Protein AF-A0AAD9BVK4-F1 (afdb_monomer_lite)

Radius of gyration: 59.96 Å; chains: 1; bounding box: 104×54×150 Å

Secondary structure (DSSP, 8-state):
-HHHHHHHHHHHHHHHHHHHHHHHHHHHHHTT-PPPP----TTSS-----HHHHHHHHHHHHHHHHHHHHHHHHHHHHHHHHHHHHHHHHHHHHHHHHHHHHHHHHHHHHHHHHHHHHHHHHHHHHHHHHHHHHHHHHHHHHS----HHHHHTTSPPPTTT---TT--SS----TT--B-TT-S-B-

Sequence (187 aa):
MASQKAQQLQRKHERTTIYKRALDTQVRDRKSTDPPECQADNSGFNRCETATSNAEGRERAQKHFRINFSTATQQKKEELHNRQEQLQKEREVLKHNKMELILDHMNRFEKRRDISKSLGDEWSRNAKLKHQREEEDRRFLRSAGRLLVDKLAEYKCCCQCKRRTTNCGETNIWKDSHYLSGSQFMI

Foldseek 3Di:
DVVVVVVVVVVVVVVVVVVVVVVVVVVVVVVPDDDDDDDPPPPPPDPPCPPVNVVVVVVVVVVVCVVVVVVVVVVVVVVVVVVVVVVVVVVVVVVVVVVVVVVVVVVVVVVVVVVVVVVVVVVVVVVVVVVVVVVVVVVCVVPVNCDVVVVVVVDDDDPPPNDDPPDDPPDPQDPQWDDDVPDPDID

Organism: Dissostichus eleginoides (NCBI:txid100907)

InterPro domains:
  IPR026295 Coiled-coil domain-containing protein 81 [PTHR14362] (2-180)

pLDDT: mean 82.11, std 16.88, range [50.41, 98.69]

Structure (mmCIF, N/CA/C/O backbone):
data_AF-A0AAD9BVK4-F1
#
_entry.id   AF-A0AAD9BVK4-F1
#
loop_
_atom_site.group_PDB
_atom_site.id
_atom_site.type_symbol
_atom_site.label_atom_id
_atom_site.label_alt_id
_atom_site.label_comp_id
_atom_site.label_asym_id
_atom_site.label_entity_id
_atom_site.label_seq_id
_atom_site.pdbx_PDB_ins_code
_atom_site.Cartn_x
_atom_site.Cartn_y
_atom_site.Cartn_z
_atom_site.occupancy
_atom_site.B_iso_or_equiv
_atom_site.auth_seq_id
_atom_site.auth_comp_id
_atom_site.auth_asym_id
_atom_site.auth_atom_id
_atom_site.pdbx_PDB_model_num
ATOM 1 N N . MET A 1 1 ? 7.172 34.676 -20.262 1.00 56.56 1 MET A N 1
ATOM 2 C CA . MET A 1 1 ? 7.257 33.648 -21.330 1.00 56.56 1 MET A CA 1
ATOM 3 C C . MET A 1 1 ? 6.644 34.086 -22.669 1.00 56.56 1 MET A C 1
ATOM 5 O O . MET A 1 1 ? 7.268 33.842 -23.692 1.00 56.56 1 MET A O 1
ATOM 9 N N . ALA A 1 2 ? 5.478 34.752 -22.714 1.00 64.69 2 ALA A N 1
ATOM 10 C CA . ALA A 1 2 ? 4.856 35.191 -23.980 1.00 64.69 2 ALA A CA 1
ATOM 11 C C . ALA A 1 2 ? 5.636 36.302 -24.727 1.00 64.69 2 ALA A C 1
ATOM 13 O O . ALA A 1 2 ? 5.810 36.219 -25.939 1.00 64.69 2 ALA A O 1
ATOM 14 N N . SER A 1 3 ? 6.186 37.286 -24.002 1.00 70.69 3 SER A N 1
ATOM 15 C CA . SER A 1 3 ? 6.947 38.409 -24.589 1.00 70.69 3 SER A CA 1
ATOM 16 C C . SER A 1 3 ? 8.233 37.968 -25.315 1.00 70.69 3 SER A C 1
ATOM 18 O O . SER A 1 3 ? 8.526 38.431 -26.414 1.00 70.69 3 SER A O 1
ATOM 20 N N . GLN A 1 4 ? 8.952 36.976 -24.776 1.00 76.62 4 GLN A N 1
ATOM 21 C CA . GLN A 1 4 ? 10.155 36.429 -25.418 1.00 76.62 4 GLN A CA 1
ATOM 22 C C . GLN A 1 4 ? 9.838 35.691 -26.730 1.00 76.62 4 GLN A C 1
ATOM 24 O O . GLN A 1 4 ? 10.572 35.833 -27.706 1.00 76.62 4 GLN A O 1
ATOM 29 N N . LYS A 1 5 ? 8.717 34.954 -26.788 1.00 78.81 5 LYS A N 1
ATOM 30 C CA . LYS A 1 5 ? 8.263 34.290 -28.022 1.00 78.81 5 LYS A CA 1
ATOM 31 C C . LYS A 1 5 ? 7.839 35.303 -29.092 1.00 78.81 5 LYS A C 1
ATOM 33 O O . LYS A 1 5 ? 8.175 35.118 -30.259 1.00 78.81 5 LYS A O 1
ATOM 38 N N . ALA A 1 6 ? 7.170 36.391 -28.701 1.00 83.12 6 ALA A N 1
ATOM 39 C CA . ALA A 1 6 ? 6.794 37.470 -29.617 1.00 83.12 6 ALA A CA 1
ATOM 40 C C . ALA A 1 6 ? 8.027 38.175 -30.214 1.00 83.12 6 ALA A C 1
ATOM 42 O O . ALA A 1 6 ? 8.123 38.325 -31.432 1.00 83.12 6 ALA A O 1
ATOM 43 N N . GLN A 1 7 ? 9.025 38.503 -29.385 1.00 84.44 7 GLN A N 1
ATOM 44 C CA . GLN A 1 7 ? 10.285 39.090 -29.858 1.00 84.44 7 GLN A CA 1
ATOM 45 C C . GLN A 1 7 ? 11.066 38.147 -30.783 1.00 84.44 7 GLN A C 1
ATOM 47 O O . GLN A 1 7 ? 11.679 38.591 -31.754 1.00 84.44 7 GLN A O 1
ATOM 52 N N . GLN A 1 8 ? 11.040 36.838 -30.520 1.00 86.50 8 GLN A N 1
ATOM 53 C CA . GLN A 1 8 ? 11.703 35.856 -31.376 1.00 86.50 8 GLN A CA 1
ATOM 54 C C . GLN A 1 8 ? 11.048 35.767 -32.763 1.00 86.50 8 GLN A C 1
ATOM 56 O O . GLN A 1 8 ? 11.756 35.690 -33.770 1.00 86.50 8 GLN A O 1
ATOM 61 N N . LEU A 1 9 ? 9.714 35.817 -32.830 1.00 88.88 9 LEU A N 1
ATOM 62 C CA . LEU A 1 9 ? 8.974 35.834 -34.095 1.00 88.88 9 LEU A CA 1
ATOM 63 C C . LEU A 1 9 ? 9.250 37.109 -34.895 1.00 88.88 9 LEU A C 1
ATOM 65 O O . LEU A 1 9 ? 9.507 37.024 -36.095 1.00 88.88 9 LEU A O 1
ATOM 69 N N . GLN A 1 10 ? 9.286 38.265 -34.228 1.00 90.81 10 GLN A N 1
ATOM 70 C CA . GLN A 1 10 ? 9.587 39.542 -34.872 1.00 90.81 10 GLN A CA 1
ATOM 71 C C . GLN A 1 10 ? 11.005 39.563 -35.462 1.00 90.81 10 GLN A C 1
ATOM 73 O O . GLN A 1 10 ? 11.176 39.838 -36.648 1.00 90.81 10 GLN A O 1
ATOM 78 N N . ARG A 1 11 ? 12.014 39.125 -34.695 1.00 89.56 11 ARG A N 1
ATOM 79 C CA . ARG A 1 11 ? 13.400 39.007 -35.187 1.00 89.56 11 ARG A CA 1
ATOM 80 C C . ARG A 1 11 ? 13.531 38.028 -36.355 1.00 89.56 11 ARG A C 1
ATOM 82 O O . ARG A 1 11 ? 14.324 38.252 -37.267 1.00 89.56 11 ARG A O 1
ATOM 89 N N . LYS A 1 12 ? 12.774 36.924 -36.346 1.00 92.00 12 LYS A N 1
ATOM 90 C CA . LYS A 1 12 ? 12.757 35.960 -37.460 1.00 92.00 12 LYS A CA 1
ATOM 91 C C . LYS A 1 12 ? 12.145 36.583 -38.717 1.00 92.00 12 LYS A C 1
ATOM 93 O O . LYS A 1 12 ? 12.664 36.366 -39.813 1.00 92.00 12 LYS A O 1
ATOM 98 N N . HIS A 1 13 ? 11.083 37.369 -38.560 1.00 93.12 13 HIS A N 1
ATOM 99 C CA . HIS A 1 13 ? 10.450 38.080 -39.664 1.00 93.12 13 HIS A CA 1
ATOM 100 C C . HIS A 1 13 ? 11.396 39.122 -40.278 1.00 93.12 13 HIS A C 1
ATOM 102 O O . HIS A 1 13 ? 11.629 39.084 -41.482 1.00 93.12 13 HIS A O 1
ATOM 108 N N . GLU A 1 14 ? 12.034 39.958 -39.455 1.00 94.06 14 GLU A N 1
ATOM 109 C CA . GLU A 1 14 ? 13.016 40.965 -39.893 1.00 94.06 14 GLU A CA 1
ATOM 110 C C . GLU A 1 14 ? 14.216 40.343 -40.622 1.00 94.06 14 GLU A C 1
ATOM 112 O O . GLU A 1 14 ? 14.638 40.816 -41.676 1.00 94.06 14 GLU A O 1
ATOM 117 N N . ARG A 1 15 ? 14.743 39.219 -40.124 1.00 91.50 15 ARG A N 1
ATOM 118 C CA . ARG A 1 15 ? 15.818 38.487 -40.815 1.00 91.50 15 ARG A CA 1
ATOM 119 C C . ARG A 1 15 ? 15.382 37.970 -42.183 1.00 91.50 15 ARG A C 1
ATOM 121 O O . ARG A 1 15 ? 16.150 38.037 -43.140 1.00 91.50 15 ARG A O 1
ATOM 128 N N . THR A 1 16 ? 14.151 37.475 -42.279 1.00 93.62 16 THR A N 1
ATOM 129 C CA . THR A 1 16 ? 13.603 36.946 -43.534 1.00 93.62 16 THR A CA 1
ATOM 130 C C . THR A 1 16 ? 13.403 38.061 -44.561 1.00 93.62 16 THR A C 1
ATOM 132 O O . THR A 1 16 ? 13.711 37.872 -45.736 1.00 93.62 16 THR A O 1
ATOM 135 N N . THR A 1 17 ? 12.936 39.238 -44.138 1.00 94.38 17 THR A N 1
ATOM 136 C CA . THR A 1 17 ? 12.723 40.378 -45.042 1.00 94.38 17 THR A CA 1
ATOM 137 C C . THR A 1 17 ? 14.036 40.980 -45.539 1.00 94.38 17 THR A C 1
ATOM 139 O O . THR A 1 17 ? 14.137 41.294 -46.726 1.00 94.38 17 THR A O 1
ATOM 142 N N . ILE A 1 18 ? 15.061 41.077 -44.684 1.00 94.94 18 ILE A N 1
ATOM 143 C CA . ILE A 1 18 ? 16.406 41.523 -45.083 1.00 94.94 18 ILE A CA 1
ATOM 144 C C . ILE A 1 18 ? 17.018 40.547 -46.093 1.00 94.94 18 ILE A C 1
ATOM 146 O O . ILE A 1 18 ? 17.506 40.972 -47.139 1.00 94.94 18 ILE A O 1
ATOM 150 N N . TYR A 1 19 ? 16.947 39.242 -45.817 1.00 92.94 19 TYR A N 1
ATOM 151 C CA . TYR A 1 19 ? 17.478 38.222 -46.720 1.00 92.94 19 TYR A CA 1
ATOM 152 C C . TYR A 1 19 ? 16.779 38.242 -48.083 1.00 92.94 19 TYR A C 1
ATOM 154 O O . TYR A 1 19 ? 17.440 38.221 -49.120 1.00 92.94 19 TYR A O 1
ATOM 162 N N . LYS A 1 20 ? 15.446 38.371 -48.091 1.00 94.56 20 LYS A N 1
ATOM 163 C CA . LYS A 1 20 ? 14.673 38.486 -49.330 1.00 94.56 20 LYS A CA 1
ATOM 164 C C . LYS A 1 20 ? 15.088 39.711 -50.149 1.00 94.56 20 LYS A C 1
ATOM 166 O O . LYS A 1 20 ? 15.328 39.572 -51.341 1.00 94.56 20 LYS A O 1
ATOM 171 N N . ARG A 1 21 ? 15.253 40.882 -49.517 1.00 93.56 21 ARG A N 1
ATOM 172 C CA . ARG A 1 21 ? 15.749 42.083 -50.216 1.00 93.56 21 ARG A CA 1
ATOM 173 C C . ARG A 1 21 ? 17.135 41.873 -50.816 1.00 93.56 21 ARG A C 1
ATOM 175 O O . ARG A 1 21 ? 17.352 42.285 -51.945 1.00 93.56 21 ARG A O 1
ATOM 182 N N . ALA A 1 22 ? 18.053 41.229 -50.094 1.00 90.56 22 ALA A N 1
ATOM 183 C CA . ALA A 1 22 ? 19.395 40.960 -50.608 1.00 90.56 22 ALA A CA 1
ATOM 184 C C . ALA A 1 22 ? 19.365 40.065 -51.861 1.00 90.56 22 ALA A C 1
ATOM 186 O O . ALA A 1 22 ? 20.072 40.343 -52.827 1.00 90.56 22 ALA A O 1
ATOM 187 N N . LEU A 1 23 ? 18.511 39.035 -51.870 1.00 88.00 23 LEU A N 1
ATOM 188 C CA . LEU A 1 23 ? 18.307 38.180 -53.042 1.00 88.00 23 LEU A CA 1
ATOM 189 C C . LEU A 1 23 ? 17.668 38.941 -54.207 1.00 88.00 23 LEU A C 1
ATOM 191 O O . LEU A 1 23 ? 18.135 38.826 -55.338 1.00 88.00 23 LEU A O 1
ATOM 195 N N . ASP A 1 24 ? 16.642 39.749 -53.936 1.00 88.25 24 ASP A N 1
ATOM 196 C CA . ASP A 1 24 ? 15.975 40.551 -54.965 1.00 88.25 24 ASP A CA 1
ATOM 197 C C . ASP A 1 24 ? 16.951 41.552 -55.614 1.00 88.25 24 ASP A C 1
ATOM 199 O O . ASP A 1 24 ? 16.901 41.753 -56.828 1.00 88.25 24 ASP A O 1
ATOM 203 N N . THR A 1 25 ? 17.878 42.131 -54.840 1.00 86.38 25 THR A N 1
ATOM 204 C CA . THR A 1 25 ? 18.964 42.976 -55.364 1.00 86.38 25 THR A CA 1
ATOM 205 C C . THR A 1 25 ? 19.936 42.173 -56.229 1.00 86.38 25 THR A C 1
ATOM 207 O O . THR A 1 25 ? 20.193 42.566 -57.361 1.00 86.38 25 THR A O 1
ATOM 210 N N . GLN A 1 26 ? 20.403 41.004 -55.769 1.00 80.50 26 GLN A N 1
ATOM 211 C CA . GLN A 1 26 ? 21.305 40.150 -56.559 1.00 80.50 26 GLN A CA 1
ATOM 212 C C . GLN A 1 26 ? 20.691 39.721 -57.897 1.00 80.50 26 GLN A C 1
ATOM 214 O O . GLN A 1 26 ? 21.384 39.664 -58.911 1.00 80.50 26 GLN A O 1
ATOM 219 N N . VAL A 1 27 ? 19.392 39.417 -57.915 1.00 79.00 27 VAL A N 1
ATOM 220 C CA . VAL A 1 27 ? 18.681 39.034 -59.141 1.00 79.00 27 VAL A CA 1
ATOM 221 C C . VAL A 1 27 ? 18.487 40.234 -60.070 1.00 79.00 27 VAL A C 1
ATOM 223 O O . VAL A 1 27 ? 18.568 40.069 -61.286 1.00 79.00 27 VAL A O 1
ATOM 226 N N . ARG A 1 28 ? 18.248 41.439 -59.533 1.00 74.62 28 ARG A N 1
ATOM 227 C CA . ARG A 1 28 ? 18.172 42.671 -60.336 1.00 74.62 28 ARG A CA 1
ATOM 228 C C . ARG A 1 28 ? 19.520 43.024 -60.960 1.00 74.62 28 ARG A C 1
ATOM 230 O O . ARG A 1 28 ? 19.547 43.310 -62.150 1.00 74.62 28 ARG A O 1
ATOM 237 N N . ASP A 1 29 ? 20.610 42.912 -60.207 1.00 68.81 29 ASP A N 1
ATOM 238 C CA . ASP A 1 29 ? 21.959 43.205 -60.705 1.00 68.81 29 ASP A CA 1
ATOM 239 C C . ASP A 1 29 ? 22.422 42.178 -61.751 1.00 68.81 29 ASP A C 1
ATOM 241 O O . ASP A 1 29 ? 23.068 42.536 -62.733 1.00 68.81 29 ASP A O 1
ATOM 245 N N . ARG A 1 30 ? 22.025 40.903 -61.612 1.00 62.47 30 ARG A N 1
ATOM 246 C CA . ARG A 1 30 ? 22.332 39.855 -62.604 1.00 62.47 30 ARG A CA 1
ATOM 247 C C . ARG A 1 30 ? 21.539 39.950 -63.908 1.00 62.47 30 ARG A C 1
ATOM 249 O O . ARG A 1 30 ? 21.940 39.321 -64.880 1.00 62.47 30 ARG A O 1
ATOM 256 N N . LYS A 1 31 ? 20.439 40.709 -63.968 1.00 57.81 31 LYS A N 1
ATOM 257 C CA . LYS A 1 31 ? 19.664 40.885 -65.212 1.00 57.81 31 LYS A CA 1
ATOM 258 C C . LYS A 1 31 ? 20.347 41.791 -66.245 1.00 57.81 31 LYS A C 1
ATOM 260 O O . LYS A 1 31 ? 19.848 41.882 -67.359 1.00 57.81 31 LYS A O 1
ATOM 265 N N . SER A 1 32 ? 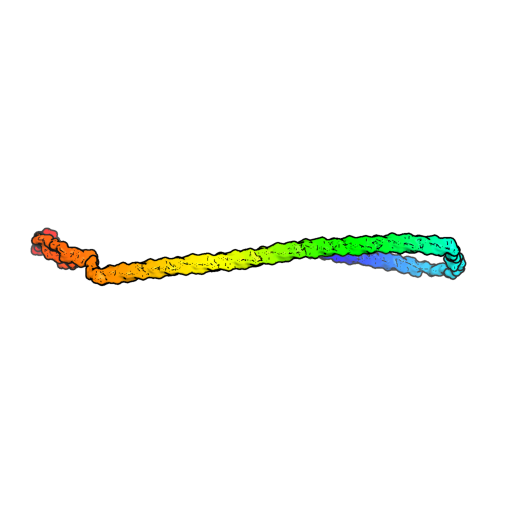21.469 42.420 -65.897 1.00 56.25 32 SER A N 1
ATOM 266 C CA . SER A 1 32 ? 22.209 43.340 -66.772 1.00 56.25 32 SER A CA 1
ATOM 267 C C . SER A 1 32 ? 23.468 42.721 -67.393 1.00 56.25 32 SER A C 1
ATOM 269 O O . SER A 1 32 ? 24.294 43.443 -67.944 1.00 56.25 32 SER A O 1
ATOM 271 N N . THR A 1 33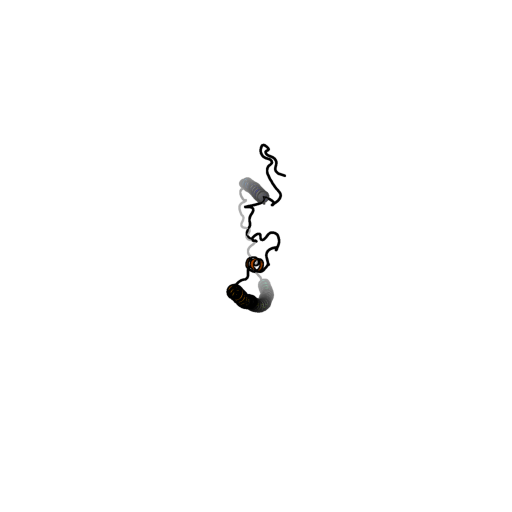 ? 23.672 41.407 -67.277 1.00 60.75 33 THR A N 1
ATOM 272 C CA . THR A 1 33 ? 24.827 40.724 -67.874 1.00 60.75 33 THR A CA 1
ATOM 273 C C . THR A 1 33 ? 24.337 39.510 -68.644 1.00 60.75 33 THR A C 1
ATOM 275 O O . THR A 1 33 ? 24.073 38.461 -68.057 1.00 60.75 33 THR A O 1
ATOM 278 N N . ASP A 1 34 ? 24.201 39.663 -69.960 1.00 58.50 34 ASP A N 1
ATOM 279 C CA . ASP A 1 34 ? 24.066 38.516 -70.853 1.00 58.50 34 ASP A CA 1
ATOM 280 C C . ASP A 1 34 ? 25.283 37.587 -70.666 1.00 58.50 34 ASP A C 1
ATOM 282 O O . ASP A 1 34 ? 26.409 38.080 -70.518 1.00 58.50 34 ASP A O 1
ATOM 286 N N . PRO A 1 35 ? 25.106 36.252 -70.618 1.00 60.66 35 PRO A N 1
ATOM 287 C CA . PRO A 1 35 ? 26.232 35.343 -70.464 1.00 60.66 35 PRO A CA 1
ATOM 288 C C . PRO A 1 35 ? 27.124 35.408 -71.713 1.00 60.66 35 PRO A C 1
ATOM 290 O O . PRO A 1 35 ? 26.592 35.361 -72.824 1.00 60.66 35 PRO A O 1
ATOM 293 N N . PRO A 1 36 ? 28.462 35.456 -71.576 1.00 60.44 36 PRO A N 1
ATOM 294 C CA . PRO A 1 36 ? 29.339 35.240 -72.716 1.00 60.44 36 PRO A CA 1
ATOM 295 C C . PRO A 1 36 ? 29.123 33.821 -73.258 1.00 60.44 36 PRO A C 1
ATOM 297 O O . PRO A 1 36 ? 28.990 32.857 -72.501 1.00 60.44 36 PRO A O 1
ATOM 300 N N . GLU A 1 37 ? 29.057 33.729 -74.581 1.00 56.06 37 GLU A N 1
ATOM 301 C CA . GLU A 1 37 ? 28.814 32.520 -75.362 1.00 56.06 37 GLU A CA 1
ATOM 302 C C . GLU A 1 37 ? 29.741 31.374 -74.910 1.00 56.06 37 GLU A C 1
ATOM 304 O O . GLU A 1 37 ? 30.968 31.503 -74.900 1.00 56.06 37 GLU A O 1
ATOM 309 N N . CYS A 1 38 ? 29.157 30.256 -74.466 1.00 50.41 38 CYS A N 1
ATOM 310 C CA . CYS A 1 38 ? 29.909 29.116 -73.950 1.00 50.41 38 CYS A CA 1
ATOM 311 C C . CYS A 1 38 ? 30.717 28.442 -75.070 1.00 50.41 38 CYS A C 1
ATOM 313 O O . CYS A 1 38 ? 30.174 27.639 -75.828 1.00 50.41 38 CYS A O 1
ATOM 315 N N . GLN A 1 39 ? 32.028 28.690 -75.138 1.00 55.97 39 GLN A N 1
ATOM 316 C CA . GLN A 1 39 ? 32.933 27.750 -75.799 1.00 55.97 39 GLN A CA 1
ATOM 317 C C . GLN A 1 39 ? 33.020 26.469 -74.965 1.00 55.97 39 GLN A C 1
ATOM 319 O O . GLN A 1 39 ? 33.282 26.507 -73.763 1.00 55.97 39 GLN A O 1
ATOM 324 N N . ALA A 1 40 ? 32.786 25.329 -75.615 1.00 56.25 40 ALA A N 1
ATOM 325 C CA . ALA A 1 40 ? 32.953 24.014 -75.018 1.00 56.25 40 ALA A CA 1
ATOM 326 C C . ALA A 1 40 ? 34.440 23.759 -74.726 1.00 56.25 40 ALA A C 1
ATOM 328 O O . ALA A 1 40 ? 35.201 23.333 -75.595 1.00 56.25 40 ALA A O 1
ATOM 329 N N . ASP A 1 41 ? 34.844 24.021 -73.487 1.00 51.97 41 ASP A N 1
ATOM 330 C CA . ASP A 1 41 ? 36.137 23.620 -72.953 1.00 51.97 41 ASP A CA 1
ATOM 331 C C . ASP A 1 41 ? 36.129 22.094 -72.741 1.00 51.97 41 ASP A C 1
ATOM 333 O O . ASP A 1 41 ? 35.737 21.568 -71.699 1.00 51.97 41 ASP A O 1
ATOM 337 N N . ASN A 1 42 ? 36.510 21.351 -73.783 1.00 57.44 42 ASN A N 1
ATOM 338 C CA . ASN A 1 42 ? 36.621 19.887 -73.768 1.00 57.44 42 ASN A CA 1
ATOM 339 C C . ASN A 1 42 ? 37.848 19.380 -72.975 1.00 57.44 42 ASN A C 1
ATOM 341 O O . ASN A 1 42 ? 38.329 18.275 -73.220 1.00 57.44 42 ASN A O 1
ATOM 345 N N . SER A 1 43 ? 38.377 20.151 -72.021 1.00 57.28 43 SER A N 1
ATOM 346 C CA . SER A 1 43 ? 39.586 19.789 -71.266 1.00 57.28 43 SER A CA 1
ATOM 347 C C . SER A 1 43 ? 39.328 19.113 -69.907 1.00 57.28 43 SER A C 1
ATOM 349 O O . SER A 1 43 ? 40.274 18.700 -69.239 1.00 57.28 43 SER A O 1
ATOM 351 N N . GLY A 1 44 ? 38.069 18.923 -69.492 1.00 53.31 44 GLY A N 1
ATOM 352 C CA . GLY A 1 44 ? 37.754 18.463 -68.128 1.00 53.31 44 GLY A CA 1
ATOM 353 C C . GLY A 1 44 ? 37.389 16.985 -67.937 1.00 53.31 44 GLY A C 1
ATOM 354 O O . GLY A 1 44 ? 37.352 16.523 -66.798 1.00 53.31 44 GLY A O 1
ATOM 355 N N . PHE A 1 45 ? 37.092 16.231 -69.001 1.00 51.22 45 PHE A N 1
ATOM 356 C CA . PHE A 1 45 ? 36.353 14.958 -68.883 1.00 51.22 45 PHE A CA 1
ATOM 357 C C . PHE A 1 45 ? 37.095 13.720 -69.402 1.00 51.22 45 PHE A C 1
ATOM 359 O O . PHE A 1 45 ? 36.496 12.830 -69.997 1.00 51.22 45 PHE A O 1
ATOM 366 N N . ASN A 1 46 ? 38.407 13.619 -69.170 1.00 53.53 46 ASN A N 1
ATOM 367 C CA . ASN A 1 46 ? 39.108 12.353 -69.406 1.00 53.53 46 ASN A CA 1
ATOM 368 C C . ASN A 1 46 ? 40.305 12.134 -68.472 1.00 53.53 46 ASN A C 1
ATOM 370 O O . ASN A 1 46 ? 41.431 11.907 -68.911 1.00 53.53 46 ASN A O 1
ATOM 374 N N . ARG A 1 47 ? 40.079 12.180 -67.154 1.00 57.03 47 ARG A N 1
ATOM 375 C CA . ARG A 1 47 ? 41.019 11.542 -66.226 1.00 57.03 47 ARG A CA 1
ATOM 376 C C . ARG A 1 47 ? 40.675 10.058 -66.183 1.00 57.03 47 ARG A C 1
ATOM 378 O O . ARG A 1 47 ? 39.929 9.621 -65.315 1.00 57.03 47 ARG A O 1
ATOM 385 N N . CYS A 1 48 ? 41.175 9.308 -67.160 1.00 56.38 48 CYS A N 1
ATOM 386 C CA . CYS A 1 48 ? 41.086 7.853 -67.164 1.00 56.38 48 CYS A CA 1
ATOM 387 C C . CYS A 1 48 ? 41.674 7.346 -65.835 1.00 56.38 48 CYS A C 1
ATOM 389 O O . CYS A 1 48 ? 42.861 7.552 -65.567 1.00 56.38 48 CYS A O 1
ATOM 391 N N . GLU A 1 49 ? 40.842 6.776 -64.959 1.00 59.66 49 GLU A N 1
ATOM 392 C CA . GLU A 1 49 ? 41.304 6.178 -63.708 1.00 59.66 49 GLU A CA 1
ATOM 393 C C . GLU A 1 49 ? 42.322 5.091 -64.051 1.00 59.66 49 GLU A C 1
ATOM 395 O O . GLU A 1 49 ? 41.996 4.056 -64.635 1.00 59.66 49 GLU A O 1
ATOM 400 N N . THR A 1 50 ? 43.588 5.328 -63.719 1.00 70.50 50 THR A N 1
ATOM 401 C CA . THR A 1 50 ? 44.635 4.339 -63.957 1.00 70.50 50 THR A CA 1
ATOM 402 C C . THR A 1 50 ? 44.353 3.097 -63.111 1.00 70.50 50 THR A C 1
ATOM 404 O O . THR A 1 50 ? 43.811 3.185 -62.005 1.00 70.50 50 THR A O 1
ATOM 407 N N . ALA A 1 51 ? 44.752 1.915 -63.592 1.00 73.88 51 ALA A N 1
ATOM 408 C CA . ALA A 1 51 ? 44.578 0.657 -62.854 1.00 73.88 51 ALA A CA 1
ATOM 409 C C . ALA A 1 51 ? 45.135 0.726 -61.413 1.00 73.88 51 ALA A C 1
ATOM 411 O O . ALA A 1 51 ? 44.593 0.093 -60.506 1.00 73.88 51 ALA A O 1
ATOM 412 N N . THR A 1 52 ? 46.166 1.550 -61.199 1.00 76.12 52 THR A N 1
ATOM 413 C CA . THR A 1 52 ? 46.757 1.870 -59.893 1.00 76.12 52 THR A CA 1
ATOM 414 C C . THR A 1 52 ? 45.825 2.689 -58.996 1.00 76.12 52 THR A C 1
ATOM 416 O O . THR A 1 52 ? 45.581 2.284 -57.863 1.00 76.12 52 THR A O 1
ATOM 419 N N . SER A 1 53 ? 45.216 3.767 -59.501 1.00 79.88 53 SER A N 1
ATOM 420 C CA . SER A 1 53 ? 44.265 4.591 -58.736 1.00 79.88 53 SER A CA 1
ATOM 421 C C . SER A 1 53 ? 43.025 3.791 -58.319 1.00 79.88 53 SER A C 1
ATOM 423 O O . SER A 1 53 ? 42.548 3.901 -57.186 1.00 79.88 53 SER A O 1
ATOM 425 N N . ASN A 1 54 ? 42.571 2.893 -59.196 1.00 82.62 54 ASN A N 1
ATOM 426 C CA . ASN A 1 54 ? 41.488 1.959 -58.905 1.00 82.62 54 ASN A CA 1
ATOM 427 C C . ASN A 1 54 ? 41.868 0.897 -57.863 1.00 82.62 54 ASN A C 1
ATOM 429 O O . ASN A 1 54 ? 41.045 0.532 -57.020 1.00 82.62 54 ASN A O 1
ATOM 433 N N . ALA A 1 55 ? 43.111 0.411 -57.867 1.00 85.88 55 ALA A N 1
ATOM 434 C CA . ALA A 1 55 ? 43.603 -0.497 -56.833 1.00 85.88 55 ALA A CA 1
ATOM 435 C C . ALA A 1 55 ? 43.684 0.187 -55.455 1.00 85.88 55 ALA A C 1
ATOM 437 O O . ALA A 1 55 ? 43.189 -0.369 -54.474 1.00 85.88 55 ALA A O 1
ATOM 438 N N . GLU A 1 56 ? 44.202 1.415 -55.391 1.00 89.00 56 GLU A N 1
ATOM 439 C CA . GLU A 1 56 ? 44.265 2.221 -54.162 1.00 89.00 56 GLU A CA 1
ATOM 440 C C . GLU A 1 56 ? 42.871 2.585 -53.626 1.00 89.00 56 GLU A C 1
ATOM 442 O O . GLU A 1 56 ? 42.633 2.590 -52.415 1.00 89.00 56 GLU A O 1
ATOM 447 N N . GLY A 1 57 ? 41.917 2.881 -54.515 1.00 89.75 57 GLY A N 1
ATOM 448 C CA . GLY A 1 57 ? 40.513 3.095 -54.156 1.00 89.75 57 GLY A CA 1
ATOM 449 C C . GLY A 1 57 ? 39.894 1.861 -53.494 1.00 89.75 57 GLY A C 1
ATOM 450 O O . GLY A 1 57 ? 39.278 1.971 -52.431 1.00 89.75 57 GLY A O 1
ATOM 451 N N . ARG A 1 58 ? 40.129 0.671 -54.066 1.00 91.75 58 ARG A N 1
ATOM 452 C CA . ARG A 1 58 ? 39.676 -0.605 -53.488 1.00 91.75 58 ARG A CA 1
ATOM 453 C C . ARG A 1 58 ? 40.320 -0.891 -52.134 1.00 91.75 58 ARG A C 1
ATOM 455 O O . ARG A 1 58 ? 39.616 -1.301 -51.214 1.00 91.75 58 ARG A O 1
ATOM 462 N N . GLU A 1 59 ? 41.620 -0.648 -51.980 1.00 94.25 59 GLU A N 1
ATOM 463 C CA . GLU A 1 59 ? 42.312 -0.855 -50.702 1.00 94.25 59 GLU A CA 1
ATOM 464 C C . GLU A 1 59 ? 41.754 0.064 -49.604 1.00 94.25 59 GLU A C 1
ATOM 466 O O . GLU A 1 59 ? 41.460 -0.386 -48.492 1.00 94.25 59 GLU A O 1
ATOM 471 N N . ARG A 1 60 ? 41.528 1.346 -49.922 1.00 94.50 60 ARG A N 1
ATOM 472 C CA . ARG A 1 60 ? 40.895 2.294 -48.994 1.00 94.50 60 ARG A CA 1
ATOM 473 C C . ARG A 1 60 ? 39.485 1.854 -48.617 1.00 94.50 60 ARG A C 1
ATOM 475 O O . ARG A 1 60 ? 39.163 1.824 -47.430 1.00 94.50 60 ARG A O 1
ATOM 482 N N . ALA A 1 61 ? 38.669 1.454 -49.590 1.00 94.50 61 ALA A N 1
ATOM 483 C CA . ALA A 1 61 ? 37.320 0.956 -49.332 1.00 94.50 61 ALA A CA 1
ATOM 484 C C . ALA A 1 61 ? 37.329 -0.275 -48.408 1.00 94.50 61 ALA A C 1
ATOM 486 O O . ALA A 1 61 ? 36.536 -0.345 -47.471 1.00 94.50 61 ALA A O 1
ATOM 487 N N . GLN A 1 62 ? 38.268 -1.206 -48.600 1.00 96.31 62 GLN A N 1
ATOM 488 C CA . GLN A 1 62 ? 38.424 -2.368 -47.721 1.00 96.31 62 GLN A CA 1
ATOM 489 C C . GLN A 1 62 ? 38.844 -1.978 -46.298 1.00 96.31 62 GLN A C 1
ATOM 491 O O . GLN A 1 62 ? 38.300 -2.525 -45.337 1.00 96.31 62 GLN A O 1
ATOM 496 N N . LYS A 1 63 ? 39.774 -1.027 -46.132 1.00 96.88 63 LYS A N 1
ATOM 497 C CA . LYS A 1 63 ? 40.164 -0.515 -44.805 1.00 96.88 63 LYS A CA 1
ATOM 498 C C . LYS A 1 63 ? 38.978 0.137 -44.092 1.00 96.88 63 LYS A C 1
ATOM 500 O O . LYS A 1 63 ? 38.707 -0.200 -42.941 1.00 96.88 63 LYS A O 1
ATOM 505 N N . HIS A 1 64 ? 38.229 0.995 -44.787 1.00 97.31 64 HIS A N 1
ATOM 506 C CA . HIS A 1 64 ? 37.024 1.621 -44.237 1.00 97.31 64 HIS A CA 1
ATOM 507 C C . HIS A 1 64 ? 35.955 0.595 -43.870 1.00 97.31 64 HIS A C 1
ATOM 509 O O . HIS A 1 64 ? 35.389 0.678 -42.785 1.00 97.31 64 HIS A O 1
ATOM 515 N N . PHE A 1 65 ? 35.713 -0.400 -44.726 1.00 96.94 65 PHE A N 1
ATOM 516 C CA . PHE A 1 65 ? 34.769 -1.473 -44.432 1.00 96.94 65 PHE A CA 1
ATOM 517 C C . PHE A 1 65 ? 35.157 -2.229 -43.160 1.00 96.94 65 PHE A C 1
ATOM 519 O O . PHE A 1 65 ? 34.318 -2.408 -42.283 1.00 96.94 65 PHE A O 1
ATOM 526 N N . ARG A 1 66 ? 36.431 -2.620 -43.020 1.00 97.12 66 ARG A N 1
ATOM 527 C CA . ARG A 1 66 ? 36.922 -3.330 -41.828 1.00 97.12 66 ARG A CA 1
ATOM 528 C C . ARG A 1 66 ? 36.709 -2.515 -40.555 1.00 97.12 66 ARG A C 1
ATOM 530 O O . ARG A 1 66 ? 36.172 -3.046 -39.587 1.00 97.12 66 ARG A O 1
ATOM 537 N N . ILE A 1 67 ? 37.086 -1.235 -40.574 1.00 97.38 67 ILE A N 1
ATOM 538 C CA . ILE A 1 67 ? 36.926 -0.340 -39.422 1.00 97.38 67 ILE A CA 1
ATOM 539 C C . ILE A 1 67 ? 35.440 -0.178 -39.094 1.00 97.38 67 ILE A C 1
ATOM 541 O O . ILE A 1 67 ? 35.029 -0.507 -37.985 1.00 97.38 67 ILE A O 1
ATOM 545 N N . ASN A 1 68 ? 34.616 0.213 -40.068 1.00 97.50 68 ASN A N 1
ATOM 546 C CA . ASN A 1 68 ? 33.181 0.418 -39.867 1.00 97.50 68 ASN A CA 1
ATOM 547 C C . ASN A 1 68 ? 32.489 -0.847 -39.351 1.00 97.50 68 ASN A C 1
ATOM 549 O O . ASN A 1 68 ? 31.666 -0.772 -38.442 1.00 97.50 68 ASN A O 1
ATOM 553 N N . PHE A 1 69 ? 32.851 -2.014 -39.886 1.00 97.69 69 PHE A N 1
ATOM 554 C CA . PHE A 1 69 ? 32.312 -3.291 -39.437 1.00 97.69 69 PHE A CA 1
ATOM 555 C C . PHE A 1 69 ? 32.727 -3.606 -37.994 1.00 97.69 69 PHE A C 1
ATOM 557 O O . PHE A 1 69 ? 31.880 -3.981 -37.182 1.00 97.69 69 PHE A O 1
ATOM 564 N N . SER A 1 70 ? 33.998 -3.402 -37.629 1.00 97.38 70 SER A N 1
ATOM 565 C CA . SER A 1 70 ? 34.454 -3.587 -36.242 1.00 97.38 70 SER A CA 1
ATOM 566 C C . SER A 1 70 ? 33.785 -2.617 -35.264 1.00 97.38 70 SER A C 1
ATOM 568 O O . SER A 1 70 ? 33.353 -3.030 -34.192 1.00 97.38 70 SER A O 1
ATOM 570 N N . THR A 1 71 ? 33.608 -1.349 -35.642 1.00 97.69 71 THR A N 1
ATOM 57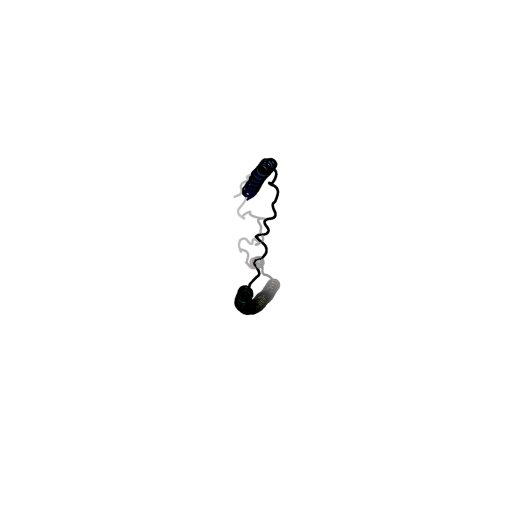1 C CA . THR A 1 71 ? 32.947 -0.350 -34.798 1.00 97.69 71 THR A CA 1
ATOM 572 C C . THR A 1 71 ? 31.464 -0.662 -34.635 1.00 97.69 71 THR A C 1
ATOM 574 O O . THR A 1 71 ? 30.965 -0.653 -33.514 1.00 97.69 71 THR A O 1
ATOM 577 N N . ALA A 1 72 ? 30.760 -1.004 -35.717 1.00 97.81 72 ALA A N 1
ATOM 578 C CA . ALA A 1 72 ? 29.342 -1.354 -35.657 1.00 97.81 72 ALA A CA 1
ATOM 579 C C . ALA A 1 72 ? 29.098 -2.621 -34.822 1.00 97.81 72 ALA A C 1
ATOM 581 O O . ALA A 1 72 ? 28.166 -2.671 -34.019 1.00 97.81 72 ALA A O 1
ATOM 582 N N . THR A 1 73 ? 29.950 -3.640 -34.972 1.00 97.44 73 THR A N 1
ATOM 583 C CA . THR A 1 73 ? 29.848 -4.868 -34.169 1.00 97.44 73 THR A CA 1
ATOM 584 C C . THR A 1 73 ? 30.152 -4.613 -32.696 1.00 97.44 73 THR A C 1
ATOM 586 O O . THR A 1 73 ? 29.448 -5.145 -31.839 1.00 97.44 73 THR A O 1
ATOM 589 N N . GLN A 1 74 ? 31.138 -3.769 -32.385 1.00 97.69 74 GLN A N 1
ATOM 590 C CA . GLN A 1 74 ? 31.445 -3.375 -31.012 1.00 97.69 74 GLN A CA 1
ATOM 591 C C . GLN A 1 74 ? 30.297 -2.582 -30.372 1.00 97.69 74 GLN A C 1
ATOM 593 O O . GLN A 1 74 ? 29.841 -2.941 -29.290 1.00 97.69 74 GLN A O 1
ATOM 598 N N . GLN A 1 75 ? 29.752 -1.587 -31.076 1.00 98.06 75 GLN A N 1
ATOM 599 C CA . GLN A 1 75 ? 28.591 -0.821 -30.609 1.00 98.06 75 GLN A CA 1
ATOM 600 C C . GLN A 1 75 ? 27.389 -1.726 -30.328 1.00 98.06 75 GLN A C 1
ATOM 602 O O . GLN A 1 75 ? 26.718 -1.570 -29.312 1.00 98.06 75 GLN A O 1
ATOM 607 N N . LYS A 1 76 ? 27.136 -2.718 -31.191 1.00 98.06 76 LYS A N 1
ATOM 608 C CA . LYS A 1 76 ? 26.056 -3.688 -30.973 1.00 98.06 76 LYS A CA 1
ATOM 609 C C . LYS A 1 76 ? 26.279 -4.549 -29.732 1.00 98.06 76 LYS A C 1
ATOM 611 O O . LYS A 1 76 ? 25.321 -4.831 -29.017 1.00 98.06 76 LYS A O 1
ATOM 616 N N . LYS A 1 77 ? 27.520 -4.949 -29.448 1.00 98.06 77 LYS A N 1
ATOM 617 C CA . LYS A 1 77 ? 27.853 -5.683 -28.217 1.00 98.06 77 LYS A CA 1
ATOM 618 C C . LYS A 1 77 ? 27.631 -4.829 -26.971 1.00 98.06 77 LYS A C 1
ATOM 620 O O . LYS A 1 77 ? 27.036 -5.311 -26.013 1.00 98.06 77 LYS A O 1
ATOM 625 N N . GLU A 1 78 ? 28.067 -3.574 -26.997 1.00 98.19 78 GLU A N 1
ATOM 626 C CA . GLU A 1 78 ? 27.881 -2.631 -25.888 1.00 98.19 78 GLU A CA 1
ATOM 627 C C . GLU A 1 78 ? 26.398 -2.339 -25.637 1.00 98.19 78 GLU A C 1
ATOM 629 O O . GLU A 1 78 ? 25.945 -2.369 -24.495 1.00 98.19 78 GLU A O 1
ATOM 634 N N . GLU A 1 79 ? 25.613 -2.141 -26.697 1.00 98.25 79 GLU A N 1
ATOM 635 C CA . GLU A 1 79 ? 24.161 -1.958 -26.610 1.00 98.25 79 GLU A CA 1
ATOM 636 C C . GLU A 1 79 ? 23.478 -3.161 -25.938 1.00 98.25 79 GLU A C 1
ATOM 638 O O . GLU A 1 79 ? 22.654 -2.987 -25.036 1.00 98.25 79 GLU A O 1
ATOM 643 N N . LEU A 1 80 ? 23.855 -4.386 -26.324 1.00 98.25 80 LEU A N 1
ATOM 644 C CA . LEU A 1 80 ? 23.338 -5.611 -25.711 1.00 98.25 80 LEU A CA 1
ATOM 645 C C . LEU A 1 80 ? 23.737 -5.734 -24.236 1.00 98.25 80 LEU A C 1
ATOM 647 O O . LEU A 1 80 ? 22.892 -6.082 -23.410 1.00 98.25 80 LEU A O 1
ATOM 651 N N . HIS A 1 81 ? 24.986 -5.414 -23.897 1.00 98.38 81 HIS A N 1
ATOM 652 C CA . HIS A 1 81 ? 25.466 -5.436 -22.516 1.00 98.38 81 HIS A CA 1
ATOM 653 C C . HIS A 1 81 ? 24.696 -4.441 -21.640 1.00 98.3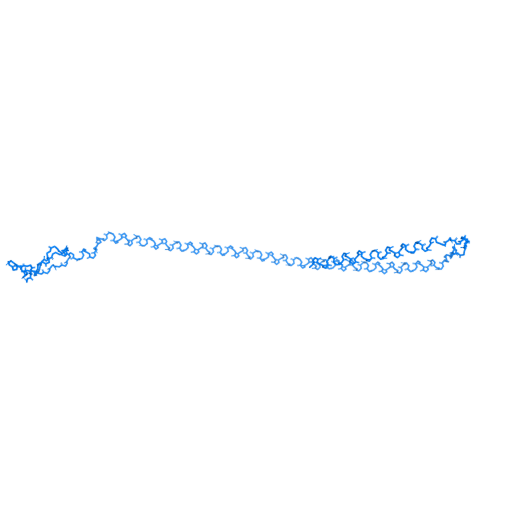8 81 HIS A C 1
ATOM 655 O O . HIS A 1 81 ? 24.147 -4.810 -20.602 1.00 98.38 81 HIS A O 1
ATOM 661 N N . ASN A 1 82 ? 24.549 -3.200 -22.108 1.00 98.38 82 ASN A N 1
ATOM 662 C CA . ASN A 1 82 ? 23.788 -2.164 -21.411 1.00 98.38 82 ASN A CA 1
ATOM 663 C C . ASN A 1 82 ? 22.319 -2.569 -21.231 1.00 98.38 82 ASN A C 1
ATOM 665 O O . ASN A 1 82 ? 21.735 -2.371 -20.163 1.00 98.38 82 ASN A O 1
ATOM 669 N N . ARG A 1 83 ? 21.712 -3.182 -22.257 1.00 98.31 83 ARG A N 1
ATOM 670 C CA . ARG A 1 83 ? 20.343 -3.699 -22.164 1.00 98.31 83 ARG A CA 1
ATOM 671 C C . ARG A 1 83 ? 20.232 -4.803 -21.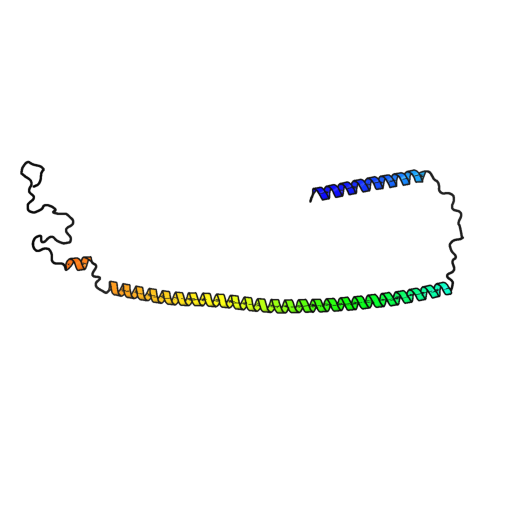116 1.00 98.31 83 ARG A C 1
ATOM 673 O O . ARG A 1 83 ? 19.255 -4.822 -20.369 1.00 98.31 83 ARG A O 1
ATOM 680 N N . GLN A 1 84 ? 21.210 -5.701 -21.043 1.00 98.44 84 GLN A N 1
ATOM 681 C CA . GLN A 1 84 ? 21.239 -6.773 -20.053 1.00 98.44 84 GLN A CA 1
ATOM 682 C C . GLN A 1 84 ? 21.366 -6.228 -18.625 1.00 98.44 84 GLN A C 1
ATOM 684 O O . GLN A 1 84 ? 20.608 -6.645 -17.748 1.00 98.44 84 GLN A O 1
ATOM 689 N N . GLU A 1 85 ? 22.258 -5.264 -18.390 1.00 98.38 85 GLU A N 1
ATOM 690 C CA . GLU A 1 85 ? 22.383 -4.603 -17.087 1.00 98.38 85 GLU A CA 1
ATOM 691 C C . GLU A 1 85 ? 21.088 -3.904 -16.670 1.00 98.38 85 GLU A C 1
ATOM 693 O O . GLU A 1 85 ? 20.656 -4.013 -15.520 1.00 98.38 85 GLU A O 1
ATOM 698 N N . GLN A 1 86 ? 20.442 -3.211 -17.609 1.00 98.50 86 GLN A N 1
ATOM 699 C CA . GLN A 1 86 ? 19.177 -2.532 -17.360 1.00 98.50 86 GLN A CA 1
ATOM 700 C C . GLN A 1 86 ? 18.079 -3.524 -16.957 1.00 98.50 86 GLN A C 1
ATOM 702 O O . GLN A 1 86 ? 17.394 -3.311 -15.958 1.00 98.50 86 GLN A O 1
ATOM 707 N N . LEU A 1 87 ? 17.957 -4.645 -17.673 1.00 98.44 87 LEU A N 1
ATOM 708 C CA . LEU A 1 87 ? 17.001 -5.702 -17.335 1.00 98.44 87 LEU A CA 1
ATOM 709 C C . LEU A 1 87 ? 17.281 -6.319 -15.960 1.00 98.44 87 LEU A C 1
ATOM 711 O O . LEU A 1 87 ? 16.347 -6.687 -15.245 1.00 98.44 87 LEU A O 1
ATOM 715 N N . GLN A 1 88 ? 18.551 -6.429 -15.566 1.00 98.50 88 GLN A N 1
ATOM 716 C CA . GLN A 1 88 ? 18.908 -6.920 -14.241 1.00 98.50 88 GLN A CA 1
ATOM 717 C C . GLN A 1 88 ? 18.490 -5.932 -13.145 1.00 98.50 88 GLN A C 1
ATOM 719 O O . GLN A 1 88 ? 17.894 -6.349 -12.153 1.00 98.50 88 GLN A O 1
ATOM 724 N N . LYS A 1 89 ? 18.718 -4.627 -13.342 1.00 98.50 89 LYS A N 1
ATOM 725 C CA . LYS A 1 89 ? 18.255 -3.580 -12.414 1.00 98.50 89 LYS A CA 1
ATOM 726 C C . LYS A 1 89 ? 16.732 -3.583 -12.283 1.00 98.50 89 LYS A C 1
ATOM 728 O O . LYS A 1 89 ? 16.215 -3.595 -11.170 1.00 98.50 89 LYS A O 1
ATOM 733 N N . GLU A 1 90 ? 16.016 -3.638 -13.405 1.00 98.50 90 GLU A N 1
ATOM 734 C CA . GLU A 1 90 ? 14.549 -3.710 -13.424 1.00 98.50 90 GLU A CA 1
ATOM 735 C C . GLU A 1 90 ? 14.033 -4.945 -12.678 1.00 98.50 90 GLU A C 1
ATOM 737 O O . GLU A 1 90 ? 13.096 -4.848 -11.886 1.00 98.50 90 GLU A O 1
ATOM 742 N N . ARG A 1 91 ? 14.680 -6.102 -12.859 1.00 98.56 91 ARG A N 1
ATOM 743 C CA . ARG A 1 91 ? 14.337 -7.332 -12.137 1.00 98.56 91 ARG A CA 1
ATOM 744 C C . ARG A 1 91 ? 14.484 -7.171 -10.625 1.00 98.56 91 ARG A C 1
ATOM 746 O O . ARG A 1 91 ? 13.605 -7.625 -9.893 1.00 98.56 91 ARG A O 1
ATOM 753 N N . GLU A 1 92 ? 15.570 -6.565 -10.153 1.00 98.50 92 GLU A N 1
ATOM 754 C CA . GLU A 1 92 ? 15.784 -6.356 -8.716 1.00 98.50 92 GLU A CA 1
ATOM 755 C C . GLU A 1 92 ? 14.768 -5.369 -8.125 1.00 98.50 92 GLU A C 1
ATOM 757 O O . GLU A 1 92 ? 14.181 -5.654 -7.080 1.00 98.50 92 GLU A O 1
ATOM 762 N N . VAL A 1 93 ? 14.453 -4.281 -8.836 1.00 98.50 93 VAL A N 1
ATOM 763 C CA . VAL A 1 93 ? 13.388 -3.344 -8.431 1.00 98.50 93 VAL A CA 1
ATOM 764 C C . VAL A 1 93 ? 12.036 -4.054 -8.341 1.00 98.50 93 VAL A C 1
ATOM 766 O O . VAL A 1 93 ? 11.320 -3.901 -7.355 1.00 98.50 93 VAL A O 1
ATOM 769 N N . LEU A 1 94 ? 11.686 -4.890 -9.323 1.00 98.62 94 LEU A N 1
ATOM 770 C CA . LEU A 1 94 ? 10.427 -5.641 -9.299 1.00 98.62 94 LEU A CA 1
ATOM 771 C C . LEU A 1 94 ? 10.353 -6.631 -8.129 1.00 98.62 94 LEU A C 1
ATOM 773 O O . LEU A 1 94 ? 9.295 -6.765 -7.511 1.00 98.62 94 LEU A O 1
ATOM 777 N N . LYS A 1 95 ? 11.456 -7.316 -7.802 1.00 98.44 95 LYS A N 1
ATOM 778 C CA . LYS A 1 95 ? 11.521 -8.196 -6.624 1.00 98.44 95 LYS A CA 1
ATOM 779 C C . LYS A 1 95 ? 11.315 -7.408 -5.332 1.00 98.44 95 LYS A C 1
ATOM 781 O O . LYS A 1 95 ? 10.535 -7.845 -4.486 1.00 98.44 95 LYS A O 1
ATOM 786 N N . HIS A 1 96 ? 11.981 -6.262 -5.201 1.00 98.69 96 HIS A N 1
ATOM 787 C CA . HIS A 1 96 ? 11.858 -5.396 -4.033 1.00 98.69 96 HIS A CA 1
ATOM 788 C C . HIS A 1 96 ? 10.423 -4.885 -3.867 1.00 98.69 96 HIS A C 1
ATOM 790 O O . HIS A 1 96 ? 9.800 -5.152 -2.843 1.00 98.69 96 HIS A O 1
ATOM 796 N N . ASN A 1 97 ? 9.845 -4.299 -4.919 1.00 98.62 97 ASN A N 1
ATOM 797 C CA . ASN A 1 97 ? 8.469 -3.799 -4.909 1.00 98.62 97 ASN A CA 1
ATOM 798 C C . ASN A 1 97 ? 7.460 -4.903 -4.566 1.00 98.62 97 ASN A C 1
ATOM 800 O O . ASN A 1 97 ? 6.514 -4.681 -3.815 1.00 98.62 97 ASN A O 1
ATOM 804 N N . LYS A 1 98 ? 7.656 -6.121 -5.092 1.00 98.56 98 LYS A N 1
ATOM 805 C CA . LYS A 1 98 ? 6.801 -7.266 -4.753 1.00 98.56 98 LYS A CA 1
ATOM 806 C C . LYS A 1 98 ? 6.861 -7.587 -3.259 1.00 98.56 98 LYS A C 1
ATOM 808 O O . LYS A 1 98 ? 5.822 -7.851 -2.660 1.00 98.56 98 LYS A O 1
ATOM 813 N N . MET A 1 99 ? 8.054 -7.584 -2.668 1.00 98.62 99 MET A N 1
ATOM 814 C CA . MET A 1 99 ? 8.231 -7.832 -1.238 1.00 98.62 99 MET A CA 1
ATOM 815 C C . MET A 1 99 ? 7.581 -6.730 -0.395 1.00 98.62 99 MET A C 1
ATOM 817 O O . MET A 1 99 ? 6.847 -7.045 0.538 1.00 98.62 99 MET A O 1
ATOM 821 N N . GLU A 1 100 ? 7.777 -5.461 -0.753 1.00 98.50 100 GLU A N 1
ATOM 822 C CA . GLU A 1 100 ? 7.151 -4.329 -0.060 1.00 98.50 100 GLU A CA 1
ATOM 823 C C . GLU A 1 100 ? 5.622 -4.394 -0.107 1.00 98.50 100 GLU A C 1
ATOM 825 O O . GLU A 1 100 ? 4.969 -4.220 0.919 1.00 98.50 100 GLU A O 1
ATOM 830 N N . LEU A 1 101 ? 5.039 -4.724 -1.265 1.00 98.62 101 LEU A N 1
ATOM 831 C CA . LEU A 1 101 ? 3.589 -4.890 -1.407 1.00 98.62 101 LEU A CA 1
ATOM 832 C C . LEU A 1 101 ? 3.042 -6.012 -0.518 1.00 98.62 101 LEU A C 1
ATOM 834 O O . LEU A 1 101 ? 1.974 -5.863 0.077 1.00 98.62 101 LEU A O 1
ATOM 838 N N . ILE A 1 102 ? 3.764 -7.132 -0.411 1.00 98.56 102 ILE A N 1
ATOM 839 C CA . ILE A 1 102 ? 3.380 -8.237 0.476 1.00 98.56 102 ILE A CA 1
ATOM 840 C C . ILE A 1 102 ? 3.419 -7.776 1.937 1.00 98.56 102 ILE A C 1
ATOM 842 O O . ILE A 1 102 ? 2.456 -8.004 2.669 1.00 98.56 102 ILE A O 1
ATOM 846 N N . LEU A 1 103 ? 4.491 -7.097 2.350 1.00 98.62 103 LEU A N 1
ATOM 847 C CA . LEU A 1 103 ? 4.646 -6.598 3.718 1.00 98.62 103 LEU A CA 1
ATOM 848 C C . LEU A 1 103 ? 3.584 -5.552 4.076 1.00 98.62 103 LEU A C 1
ATOM 850 O O . LEU A 1 103 ? 3.000 -5.620 5.157 1.00 98.62 103 LEU A O 1
ATOM 854 N N . ASP A 1 104 ? 3.285 -4.620 3.172 1.00 98.62 104 ASP A N 1
ATOM 855 C CA . ASP A 1 104 ? 2.224 -3.631 3.371 1.00 98.62 104 ASP A CA 1
ATOM 856 C C . ASP A 1 104 ? 0.855 -4.309 3.506 1.00 98.62 104 ASP A C 1
ATOM 858 O O . ASP A 1 104 ? 0.087 -3.996 4.418 1.00 98.62 104 ASP A O 1
ATOM 862 N N . HIS A 1 105 ? 0.563 -5.308 2.667 1.00 98.56 105 HIS A N 1
ATOM 863 C CA . HIS A 1 105 ? -0.678 -6.071 2.777 1.00 98.56 105 HIS A CA 1
ATOM 864 C C . HIS A 1 105 ? -0.791 -6.807 4.121 1.00 98.56 105 HIS A C 1
ATOM 866 O O . HIS A 1 105 ? -1.834 -6.726 4.776 1.00 98.56 105 HIS A O 1
ATOM 872 N N . MET A 1 106 ? 0.287 -7.459 4.571 1.00 98.56 106 MET A N 1
ATOM 873 C CA . MET A 1 106 ? 0.343 -8.112 5.883 1.00 98.56 106 MET A CA 1
ATOM 874 C C . MET A 1 106 ? 0.117 -7.112 7.022 1.00 98.56 106 MET A C 1
ATOM 876 O O . MET A 1 106 ? -0.713 -7.357 7.894 1.00 98.56 106 MET A O 1
ATOM 880 N N . ASN A 1 107 ? 0.778 -5.954 6.981 1.00 98.62 107 ASN A N 1
ATOM 881 C CA . ASN A 1 107 ? 0.653 -4.914 8.003 1.00 98.62 107 ASN A CA 1
ATOM 882 C C . ASN A 1 107 ? -0.767 -4.324 8.055 1.00 98.62 107 ASN A C 1
ATOM 884 O O . ASN A 1 107 ? -1.340 -4.131 9.126 1.00 98.62 107 ASN A O 1
ATOM 888 N N . ARG A 1 108 ? -1.389 -4.072 6.896 1.00 98.56 108 ARG A N 1
ATOM 889 C CA . ARG A 1 108 ? -2.788 -3.613 6.827 1.00 98.56 108 ARG A CA 1
ATOM 890 C C . ARG A 1 108 ? -3.749 -4.636 7.421 1.00 98.56 108 ARG A C 1
ATOM 892 O O . ARG A 1 108 ? -4.695 -4.250 8.111 1.00 98.56 108 ARG A O 1
ATOM 899 N N . PHE A 1 109 ? -3.523 -5.917 7.140 1.00 98.56 109 PHE A N 1
ATOM 900 C CA . PHE A 1 109 ? -4.323 -6.994 7.706 1.00 98.56 109 PHE A CA 1
ATOM 901 C C . PHE A 1 109 ? -4.146 -7.080 9.226 1.00 98.56 109 PHE A C 1
ATOM 903 O O . PHE A 1 109 ? -5.139 -7.123 9.949 1.00 98.56 109 PHE A O 1
ATOM 910 N N . GLU A 1 110 ? -2.907 -7.031 9.713 1.00 98.62 110 GLU A N 1
ATOM 911 C CA . GLU A 1 110 ? -2.585 -7.067 11.140 1.00 98.62 110 GLU A CA 1
ATOM 912 C C . GLU A 1 110 ? -3.212 -5.896 11.900 1.00 98.62 110 GLU A C 1
ATOM 914 O O . GLU A 1 110 ? -3.973 -6.119 12.838 1.00 98.62 110 GLU A O 1
ATOM 919 N N . LYS A 1 111 ? -3.039 -4.661 11.414 1.00 98.56 111 LYS A N 1
ATOM 920 C CA . LYS A 1 111 ? -3.689 -3.474 11.994 1.00 98.56 111 LYS A CA 1
ATOM 921 C C . LYS A 1 111 ? -5.204 -3.628 12.077 1.00 98.56 111 LYS A C 1
ATOM 923 O O . LYS A 1 111 ? -5.806 -3.304 13.098 1.00 98.56 111 LYS A O 1
ATOM 928 N N . ARG A 1 112 ? -5.839 -4.125 11.009 1.00 98.44 112 ARG A N 1
ATOM 929 C CA . ARG A 1 112 ? -7.291 -4.344 10.994 1.00 98.44 112 ARG A CA 1
ATOM 930 C C . ARG A 1 112 ? -7.699 -5.400 12.017 1.00 98.44 112 ARG A C 1
ATOM 932 O O . ARG A 1 112 ? -8.648 -5.173 12.759 1.00 98.44 112 ARG A O 1
ATOM 939 N N . ARG A 1 113 ? -6.984 -6.526 12.065 1.00 98.56 113 ARG A N 1
ATOM 940 C CA . ARG A 1 113 ? -7.219 -7.605 13.031 1.00 98.56 113 ARG A CA 1
ATOM 941 C C . ARG A 1 113 ? -7.109 -7.086 14.462 1.00 98.56 113 ARG A C 1
ATOM 943 O O . ARG A 1 113 ? -7.982 -7.379 15.272 1.00 98.56 113 ARG A O 1
ATOM 950 N N . ASP A 1 114 ? -6.076 -6.308 14.757 1.00 98.69 114 ASP A N 1
ATOM 951 C CA . ASP A 1 114 ? -5.814 -5.799 16.101 1.00 98.69 114 ASP A CA 1
ATOM 952 C C . ASP A 1 114 ? -6.883 -4.789 16.540 1.00 98.69 114 ASP A C 1
ATOM 954 O O . ASP A 1 114 ? -7.362 -4.870 17.670 1.00 98.69 114 ASP A O 1
ATOM 958 N N . ILE A 1 115 ? -7.343 -3.917 15.632 1.00 98.62 115 ILE A N 1
ATOM 959 C CA . ILE A 1 115 ? -8.489 -3.022 15.874 1.00 98.62 115 ILE A CA 1
ATOM 960 C C . ILE A 1 115 ? -9.772 -3.827 16.115 1.00 98.62 115 ILE A C 1
ATOM 962 O O . ILE A 1 115 ? -10.503 -3.566 17.065 1.00 98.62 115 ILE A O 1
ATOM 966 N N . SER A 1 116 ? -10.071 -4.820 15.274 1.00 98.50 116 SER A N 1
ATOM 967 C CA . SER A 1 116 ? -11.267 -5.650 15.458 1.00 98.50 116 SER A CA 1
ATOM 968 C C . SER A 1 116 ? -11.235 -6.408 16.786 1.00 98.50 116 SER A C 1
ATOM 970 O O . SER A 1 116 ? -12.257 -6.498 17.465 1.00 98.50 116 SER A O 1
ATOM 972 N N . LYS A 1 117 ? -10.063 -6.916 17.181 1.00 98.62 117 LYS A N 1
ATOM 973 C CA . LYS A 1 117 ? -9.875 -7.603 18.458 1.00 98.62 117 LYS A CA 1
ATOM 974 C C . LYS A 1 117 ? -10.052 -6.651 19.639 1.00 98.62 117 LYS A C 1
ATOM 976 O O . LYS A 1 117 ? -10.810 -6.971 20.548 1.00 98.62 117 LYS A O 1
ATOM 981 N N . SER A 1 118 ? -9.411 -5.480 19.615 1.00 98.69 118 SER A N 1
ATOM 982 C CA . SER A 1 118 ? -9.507 -4.514 20.715 1.00 98.69 118 SER A CA 1
ATOM 983 C C . SER A 1 118 ? -10.941 -4.029 20.925 1.00 98.69 118 SER A C 1
ATOM 985 O O . SER A 1 118 ? -11.405 -3.989 22.065 1.00 98.69 118 SER A O 1
ATOM 987 N N . LEU A 1 119 ? -11.672 -3.765 19.837 1.00 98.62 119 LEU A N 1
ATOM 988 C CA . LEU A 1 119 ? -13.091 -3.418 19.881 1.00 98.62 119 LEU A CA 1
ATOM 989 C C . LEU A 1 119 ? -13.943 -4.564 20.436 1.00 98.62 119 LEU A C 1
ATOM 991 O O . LEU A 1 119 ? -14.802 -4.324 21.279 1.00 98.62 119 LEU A O 1
ATOM 995 N N . GLY A 1 120 ? -13.693 -5.807 20.013 1.00 98.56 120 GLY A N 1
ATOM 996 C CA . GLY A 1 120 ? -14.397 -6.983 20.535 1.00 98.56 120 GLY A CA 1
ATOM 997 C C . GLY A 1 120 ? -14.171 -7.198 22.036 1.00 98.56 120 GLY A C 1
ATOM 998 O O . GLY A 1 120 ? -15.118 -7.467 22.784 1.00 98.56 120 GLY A O 1
ATOM 999 N N . ASP A 1 121 ? -12.934 -7.013 22.498 1.00 98.62 121 ASP A N 1
ATOM 1000 C CA . ASP A 1 121 ? -12.582 -7.104 23.914 1.00 98.62 121 ASP A CA 1
ATOM 1001 C C . ASP A 1 121 ? -13.250 -5.982 24.723 1.00 98.62 121 ASP A C 1
ATOM 1003 O O . ASP A 1 121 ? -13.781 -6.218 25.811 1.00 98.62 121 ASP A O 1
ATOM 1007 N N . GLU A 1 122 ? -13.258 -4.757 24.197 1.00 98.62 122 GLU A N 1
ATOM 1008 C CA . GLU A 1 122 ? -13.881 -3.598 24.838 1.00 98.62 122 GLU A CA 1
ATOM 1009 C C . GLU A 1 122 ? -15.404 -3.719 24.903 1.00 98.62 122 GLU A C 1
ATOM 1011 O O . GLU A 1 122 ? -15.997 -3.493 25.958 1.00 98.62 122 GLU A O 1
ATOM 1016 N N . TRP A 1 123 ? -16.036 -4.187 23.827 1.00 98.62 123 TRP A N 1
ATOM 1017 C CA . TRP A 1 123 ? -17.458 -4.526 23.811 1.00 98.62 123 TRP A CA 1
ATOM 1018 C C . TRP A 1 123 ? -17.794 -5.593 24.848 1.00 98.62 123 TRP A C 1
ATOM 1020 O O . TRP A 1 123 ? -18.753 -5.436 25.602 1.00 98.62 123 TRP A O 1
ATOM 1030 N N . SER A 1 124 ? -16.980 -6.645 24.946 1.00 98.56 124 SER A N 1
ATOM 1031 C CA . SER A 1 124 ? -17.169 -7.709 25.937 1.00 98.56 124 SER A CA 1
ATOM 1032 C C . SER A 1 124 ? -17.050 -7.187 27.372 1.00 98.56 124 SER A C 1
ATOM 1034 O O . SER A 1 124 ? -17.848 -7.560 28.236 1.00 98.56 124 SER A O 1
ATOM 1036 N N . ARG A 1 125 ? -16.085 -6.297 27.646 1.00 98.62 125 ARG A N 1
ATOM 1037 C CA . ARG A 1 125 ? -15.952 -5.626 28.953 1.00 98.62 125 ARG A CA 1
ATOM 1038 C C . ARG A 1 125 ? -17.158 -4.739 29.255 1.00 98.62 125 ARG A C 1
ATOM 1040 O O . ARG A 1 125 ? -17.720 -4.837 30.344 1.00 98.62 125 ARG A O 1
ATOM 1047 N N . ASN A 1 126 ? -17.589 -3.930 28.292 1.00 98.44 126 ASN A N 1
ATOM 1048 C CA . ASN A 1 126 ? -18.720 -3.019 28.454 1.00 98.44 126 ASN A CA 1
ATOM 1049 C C . ASN A 1 126 ? -20.037 -3.770 28.665 1.00 98.44 126 ASN A C 1
ATOM 1051 O O . ASN A 1 126 ? -20.833 -3.375 29.514 1.00 98.44 126 ASN A O 1
ATOM 1055 N N . ALA A 1 127 ? -20.249 -4.885 27.962 1.00 98.62 127 ALA A N 1
ATOM 1056 C CA . ALA A 1 127 ? -21.410 -5.746 28.162 1.00 98.62 127 ALA A CA 1
ATOM 1057 C C . ALA A 1 127 ? -21.447 -6.327 29.585 1.00 98.62 127 ALA A C 1
ATOM 1059 O O . ALA A 1 127 ? -22.486 -6.273 30.244 1.00 98.62 127 ALA A O 1
ATOM 1060 N N . LYS A 1 128 ? -20.305 -6.813 30.094 1.00 98.44 128 LYS A N 1
ATOM 1061 C CA . LYS A 1 128 ? -20.187 -7.294 31.482 1.00 98.44 128 LYS A CA 1
ATOM 1062 C C . LYS A 1 128 ? -20.472 -6.185 32.494 1.00 98.44 128 LYS A C 1
ATOM 1064 O O . LYS A 1 128 ? -21.233 -6.406 33.430 1.00 98.44 128 LYS A O 1
ATOM 1069 N N . LEU A 1 129 ? -19.908 -4.995 32.288 1.00 98.31 129 LEU A N 1
ATOM 1070 C CA . LEU A 1 129 ? -20.116 -3.848 33.175 1.00 98.31 129 LEU A CA 1
ATOM 1071 C C . LEU A 1 129 ? -21.577 -3.379 33.177 1.00 98.31 129 LEU A C 1
ATOM 1073 O O . LEU A 1 129 ? -22.132 -3.100 34.236 1.00 98.31 129 LEU A O 1
ATOM 1077 N N . LYS A 1 130 ? -22.220 -3.327 32.004 1.00 98.44 130 LYS A N 1
ATOM 1078 C CA . LYS A 1 130 ? -23.652 -3.023 31.875 1.00 98.44 130 LYS A CA 1
ATOM 1079 C C . LYS A 1 130 ? -24.489 -4.028 32.659 1.00 98.44 130 LYS A C 1
ATOM 1081 O O . LYS A 1 130 ? -25.329 -3.619 33.449 1.00 98.44 130 LYS A O 1
ATOM 1086 N N . HIS A 1 131 ? -24.210 -5.321 32.499 1.00 98.38 131 HIS A N 1
ATOM 1087 C CA . HIS A 1 131 ? -24.929 -6.366 33.220 1.00 98.38 131 HIS A CA 1
ATOM 1088 C C . HIS A 1 131 ? -24.759 -6.257 34.744 1.00 98.38 131 HIS A C 1
ATOM 1090 O O . HIS A 1 131 ? -25.729 -6.411 35.480 1.00 98.38 131 HIS A O 1
ATOM 1096 N N . GLN A 1 132 ? -23.549 -5.945 35.221 1.00 98.06 132 GLN A N 1
ATOM 1097 C CA . GLN A 1 132 ? -23.290 -5.714 36.646 1.00 98.06 132 GLN A CA 1
ATOM 1098 C C . GLN A 1 132 ? -24.105 -4.536 37.190 1.00 98.06 132 GLN A C 1
ATOM 1100 O O . GLN A 1 132 ? -24.781 -4.701 38.201 1.00 98.06 132 GLN A O 1
ATOM 1105 N N . ARG A 1 133 ? -24.119 -3.395 36.489 1.00 97.38 133 ARG A N 1
ATOM 1106 C CA . ARG A 1 133 ? -24.929 -2.226 36.877 1.00 97.38 133 ARG A CA 1
ATOM 1107 C C . ARG A 1 133 ? -26.420 -2.546 36.899 1.00 97.38 133 ARG A C 1
ATOM 1109 O O . ARG A 1 133 ? -27.102 -2.231 37.860 1.00 97.38 133 ARG A O 1
ATOM 1116 N N . GLU A 1 134 ? -26.919 -3.249 35.885 1.00 97.00 134 GLU A N 1
ATOM 1117 C CA . GLU A 1 134 ? -28.321 -3.679 35.841 1.00 97.00 134 GLU A CA 1
ATOM 1118 C C . GLU A 1 134 ? -28.685 -4.643 36.983 1.00 97.00 134 GLU A C 1
ATOM 1120 O O . GLU A 1 134 ? -29.833 -4.684 37.427 1.00 97.00 134 GLU A O 1
ATOM 1125 N N . GLU A 1 135 ? -27.743 -5.471 37.438 1.00 95.88 135 GLU A N 1
ATOM 1126 C CA . GLU A 1 135 ? -27.923 -6.352 38.595 1.00 95.88 135 GLU A CA 1
ATOM 1127 C C . GLU A 1 135 ? -27.906 -5.554 39.910 1.00 95.88 135 GLU A C 1
ATOM 1129 O O . GLU A 1 135 ? -28.731 -5.809 40.787 1.00 95.88 135 GLU A O 1
ATOM 1134 N N . GLU A 1 136 ? -27.016 -4.568 40.041 1.00 93.25 136 GLU A N 1
ATOM 1135 C CA . GLU A 1 136 ? -26.968 -3.632 41.172 1.00 93.25 136 GLU A CA 1
ATOM 1136 C C . GLU A 1 136 ? -28.252 -2.805 41.274 1.00 93.25 136 GLU A C 1
ATOM 1138 O O . GLU A 1 136 ? -28.859 -2.769 42.344 1.00 93.25 136 GLU A O 1
ATOM 1143 N N . ASP A 1 137 ? -28.732 -2.245 40.164 1.00 90.94 137 ASP A N 1
ATOM 1144 C CA . ASP A 1 137 ? -29.991 -1.501 40.093 1.00 90.94 137 ASP A CA 1
ATOM 1145 C C . ASP A 1 137 ? -31.180 -2.397 40.465 1.00 90.94 137 ASP A C 1
ATOM 1147 O O . ASP A 1 137 ? -32.037 -2.018 41.266 1.00 90.94 137 ASP A O 1
ATOM 1151 N N . ARG A 1 138 ? -31.215 -3.640 39.960 1.00 90.88 138 ARG A N 1
ATOM 1152 C CA . ARG A 1 138 ? -32.240 -4.622 40.355 1.00 90.88 138 ARG A CA 1
ATOM 1153 C C . ARG A 1 138 ? -32.185 -4.942 41.847 1.00 90.88 138 ARG A C 1
ATOM 1155 O O . ARG A 1 138 ? -33.240 -5.089 42.464 1.00 90.88 138 ARG A O 1
ATOM 1162 N N . ARG A 1 139 ? -30.996 -5.059 42.446 1.00 88.19 139 ARG A N 1
ATOM 1163 C CA . ARG A 1 139 ? -30.847 -5.255 43.900 1.00 88.19 139 ARG A CA 1
ATOM 1164 C C . ARG A 1 139 ? -31.286 -4.023 44.679 1.00 88.19 139 ARG A C 1
ATOM 1166 O O . ARG A 1 139 ? -31.973 -4.183 45.684 1.00 88.19 139 ARG A O 1
ATOM 1173 N N . PHE A 1 140 ? -30.938 -2.825 44.219 1.00 84.31 140 PHE A N 1
ATOM 1174 C CA . PHE A 1 140 ? -31.364 -1.567 44.827 1.00 84.31 140 PHE A CA 1
ATOM 1175 C C . PHE A 1 140 ? -32.890 -1.436 44.835 1.00 84.31 140 PHE A C 1
ATOM 1177 O O . PHE A 1 140 ? -33.455 -1.107 45.870 1.00 84.31 140 PHE A O 1
ATOM 1184 N N . LEU A 1 141 ? -33.558 -1.782 43.728 1.00 82.00 141 LEU A N 1
ATOM 1185 C CA . LEU A 1 141 ? -35.022 -1.779 43.623 1.00 82.00 141 LEU A CA 1
ATOM 1186 C C . LEU A 1 141 ? -35.702 -2.882 44.455 1.00 82.00 141 LEU A C 1
ATOM 1188 O O . LEU A 1 141 ? -36.812 -2.684 44.941 1.00 82.00 141 LEU A O 1
ATOM 1192 N N . ARG A 1 142 ? -35.077 -4.064 44.584 1.00 80.50 142 ARG A N 1
ATOM 1193 C CA . ARG A 1 142 ? -35.608 -5.197 45.374 1.00 80.50 142 ARG A CA 1
ATOM 1194 C C . ARG A 1 142 ? -35.421 -5.026 46.873 1.00 80.50 142 ARG A C 1
ATOM 1196 O O . ARG A 1 142 ? -36.247 -5.497 47.651 1.00 80.50 142 ARG A O 1
ATOM 1203 N N . SER A 1 143 ? -34.323 -4.398 47.281 1.00 71.69 143 SER A N 1
ATOM 1204 C CA . SER A 1 143 ? -34.218 -3.841 48.624 1.00 71.69 143 SER A CA 1
ATOM 1205 C C . SER A 1 143 ? -35.379 -2.863 48.725 1.00 71.69 143 SER A C 1
ATOM 1207 O O . SER A 1 143 ? -35.485 -2.021 47.843 1.00 71.69 143 SER A O 1
ATOM 1209 N N . ALA A 1 144 ? -36.276 -2.985 49.708 1.00 63.09 144 ALA A N 1
ATOM 1210 C CA . ALA A 1 144 ? -37.307 -1.971 49.926 1.00 63.09 144 ALA A CA 1
ATOM 1211 C C . ALA A 1 144 ? -36.559 -0.654 50.111 1.00 63.09 144 ALA A C 1
ATOM 1213 O O . ALA A 1 144 ? -35.935 -0.463 51.155 1.00 63.09 144 ALA A O 1
ATOM 1214 N N . GLY A 1 145 ? -36.458 0.125 49.033 1.00 62.75 145 GLY A N 1
ATOM 1215 C CA . GLY A 1 145 ? -35.473 1.177 48.893 1.00 62.75 145 GLY A CA 1
ATOM 1216 C C . GLY A 1 145 ? -35.777 2.199 49.951 1.00 62.75 145 GLY A C 1
ATOM 1217 O O . GLY A 1 145 ? -36.633 3.039 49.727 1.00 62.75 145 GLY A O 1
ATOM 1218 N N . ARG A 1 146 ? -35.130 2.077 51.116 1.00 64.44 146 ARG A N 1
ATOM 1219 C CA . ARG A 1 146 ? -35.244 3.047 52.190 1.00 64.44 146 ARG A CA 1
ATOM 1220 C C . ARG A 1 146 ? -34.565 4.282 51.661 1.00 64.44 146 ARG A C 1
ATOM 1222 O O . ARG A 1 146 ? -33.352 4.452 51.804 1.00 64.44 146 ARG A O 1
ATOM 1229 N N . LEU A 1 147 ? -35.358 5.111 51.003 1.00 66.06 147 LEU A N 1
ATOM 1230 C CA . LEU A 1 147 ? -34.977 6.455 50.663 1.00 66.06 147 LEU A CA 1
ATOM 1231 C C . LEU A 1 147 ? -34.605 7.135 51.979 1.00 66.06 147 LEU A C 1
ATOM 1233 O O . LEU A 1 147 ? -35.058 6.753 53.062 1.00 66.06 147 LEU A O 1
ATOM 1237 N N . LEU A 1 148 ? -33.760 8.158 51.915 1.00 64.62 148 LEU A N 1
ATOM 1238 C CA . LEU A 1 148 ? -33.401 8.922 53.109 1.00 64.62 148 LEU A CA 1
ATOM 1239 C C . LEU A 1 148 ? -34.662 9.381 53.874 1.00 64.62 148 LEU A C 1
ATOM 1241 O O . LEU A 1 148 ? -34.682 9.371 55.100 1.00 64.62 148 LEU A O 1
ATOM 1245 N N . VAL A 1 149 ? -35.740 9.666 53.136 1.00 63.69 149 VAL A N 1
ATOM 1246 C CA . VAL A 1 149 ? -37.080 9.997 53.638 1.00 63.69 149 VAL A CA 1
ATOM 1247 C C . VAL A 1 149 ? -37.694 8.875 54.488 1.00 63.69 149 VAL A C 1
ATOM 1249 O O . VAL A 1 149 ? -38.258 9.156 55.543 1.00 63.69 149 VAL A O 1
ATOM 1252 N N . ASP A 1 150 ? -37.517 7.609 54.109 1.00 68.06 150 ASP A N 1
ATOM 1253 C CA . ASP A 1 150 ? -38.018 6.461 54.878 1.00 68.06 150 ASP A CA 1
ATOM 1254 C C . ASP A 1 150 ? -37.234 6.259 56.178 1.00 68.06 150 ASP A C 1
ATOM 1256 O O . ASP A 1 150 ? -37.780 5.774 57.167 1.00 68.06 150 ASP A O 1
ATOM 1260 N N . LYS A 1 151 ? -35.955 6.665 56.217 1.00 66.88 151 LYS A N 1
ATOM 1261 C CA . LYS A 1 151 ? -35.190 6.720 57.474 1.00 66.88 151 LYS A CA 1
ATOM 1262 C C . LYS A 1 151 ? -35.665 7.853 58.381 1.00 66.88 151 LYS A C 1
ATOM 1264 O O . LYS A 1 151 ? -35.668 7.686 59.595 1.00 66.88 151 LYS A O 1
ATOM 1269 N N . LEU A 1 152 ? -36.109 8.984 57.824 1.00 66.69 152 LEU A N 1
ATOM 1270 C CA . LEU A 1 152 ? -36.639 10.106 58.613 1.00 66.69 152 LEU A CA 1
ATOM 1271 C C . LEU A 1 152 ? -37.920 9.739 59.379 1.00 66.69 152 LEU A C 1
ATOM 1273 O O . LEU A 1 152 ? -38.162 10.302 60.445 1.00 66.69 152 LEU A O 1
ATOM 1277 N N . ALA A 1 153 ? -38.698 8.768 58.890 1.00 64.69 153 ALA A N 1
ATOM 1278 C CA . ALA A 1 153 ? -39.865 8.235 59.595 1.00 64.69 153 ALA A CA 1
ATOM 1279 C C . ALA A 1 153 ? -39.511 7.421 60.860 1.00 64.69 153 ALA A C 1
ATOM 1281 O O . ALA A 1 153 ? -40.364 7.244 61.727 1.00 64.69 153 ALA A O 1
ATOM 1282 N N . GLU A 1 154 ? -38.268 6.944 60.996 1.00 68.81 154 GLU A N 1
ATOM 1283 C CA . GLU A 1 154 ? -37.811 6.179 62.169 1.00 68.81 154 GLU A CA 1
ATOM 1284 C C . GLU A 1 154 ? -37.354 7.058 63.332 1.00 68.81 154 GLU A C 1
ATOM 1286 O O . GLU A 1 154 ? -37.273 6.597 64.474 1.00 68.81 154 GLU A O 1
ATOM 1291 N N . TYR A 1 155 ? -37.038 8.327 63.063 1.00 69.44 155 TYR A N 1
ATOM 1292 C CA . TYR A 1 155 ? -36.609 9.243 64.108 1.00 69.44 155 TYR A CA 1
ATOM 1293 C C . TYR A 1 155 ? -37.806 9.647 64.970 1.00 69.44 155 TYR A C 1
ATOM 1295 O O . TYR A 1 155 ? -38.820 10.159 64.491 1.00 69.44 155 TYR A O 1
ATOM 1303 N N . LYS A 1 156 ? -37.679 9.429 66.284 1.00 64.56 156 LYS A N 1
ATOM 1304 C CA . LYS A 1 156 ? -38.704 9.824 67.253 1.00 64.56 156 LYS A CA 1
ATOM 1305 C C . LYS A 1 156 ? -38.873 11.344 67.231 1.00 64.56 156 LYS A C 1
ATOM 1307 O O . LYS A 1 156 ? -37.903 12.088 67.350 1.00 64.56 156 LYS A O 1
ATOM 1312 N N . CYS A 1 157 ? -40.117 11.800 67.106 1.00 65.38 157 CYS A N 1
ATOM 1313 C CA . CYS A 1 157 ? -40.452 13.218 67.198 1.00 65.38 157 CYS A CA 1
ATOM 1314 C C . CYS A 1 157 ? -40.066 13.775 68.580 1.00 65.38 157 CYS A C 1
ATOM 1316 O O . CYS A 1 157 ? -40.149 13.066 69.585 1.00 65.38 157 CYS A O 1
ATOM 1318 N N . CYS A 1 158 ? -39.685 15.054 68.643 1.00 68.19 158 CYS A N 1
ATOM 1319 C CA . CYS A 1 158 ? -39.366 15.719 69.907 1.00 68.19 158 CYS A CA 1
ATOM 1320 C C . CYS A 1 158 ? -40.542 15.621 70.897 1.00 68.19 158 CYS A C 1
ATOM 1322 O O . CYS A 1 158 ? -41.683 15.965 70.569 1.00 68.19 158 CYS A O 1
ATOM 1324 N N . CYS A 1 159 ? -40.248 15.186 72.125 1.00 64.12 159 CYS A N 1
ATOM 1325 C CA . CYS A 1 159 ? -41.235 14.938 73.178 1.00 64.12 159 CYS A CA 1
ATOM 1326 C C . CYS A 1 159 ? -42.017 16.197 73.587 1.00 64.12 159 CYS A C 1
ATOM 1328 O O . CYS A 1 159 ? -43.142 16.085 74.068 1.00 64.12 159 CYS A O 1
ATOM 1330 N N . GLN A 1 160 ? -41.429 17.382 73.388 1.00 56.62 160 GLN A N 1
ATOM 1331 C CA . GLN A 1 160 ? -42.024 18.665 73.764 1.00 56.62 160 GLN A CA 1
ATOM 1332 C C . GLN A 1 160 ? -42.925 19.246 72.668 1.00 56.62 160 GLN A C 1
ATOM 1334 O O . GLN A 1 160 ? -44.010 19.736 72.970 1.00 56.62 160 GLN A O 1
ATOM 1339 N N . CYS A 1 161 ? -42.511 19.187 71.396 1.00 68.44 161 CYS A N 1
ATOM 1340 C CA . CYS A 1 161 ? -43.244 19.857 70.318 1.00 68.44 161 CYS A CA 1
ATOM 1341 C C . CYS A 1 161 ? -44.147 18.930 69.489 1.00 68.44 161 CYS A C 1
ATOM 1343 O O . CYS A 1 161 ? -45.054 19.438 68.837 1.00 68.44 161 CYS A O 1
ATOM 1345 N N . LYS A 1 162 ? -43.924 17.601 69.499 1.00 65.06 162 LYS A N 1
ATOM 1346 C CA . LYS A 1 162 ? -44.687 16.565 68.756 1.00 65.06 162 LYS A CA 1
ATOM 1347 C C . LYS A 1 162 ? -45.007 16.900 67.282 1.00 65.06 162 LYS A C 1
ATOM 1349 O O . LYS A 1 162 ? -45.925 16.319 66.702 1.00 65.06 162 LYS A O 1
ATOM 1354 N N . ARG A 1 163 ? -44.279 17.835 66.661 1.00 66.75 163 ARG A N 1
ATOM 1355 C CA . ARG A 1 163 ? -44.521 18.264 65.277 1.00 66.75 163 ARG A CA 1
ATOM 1356 C C . ARG A 1 163 ? -44.173 17.115 64.332 1.00 66.75 163 ARG A C 1
ATOM 1358 O O . ARG A 1 163 ? -43.151 16.456 64.511 1.00 66.75 163 ARG A O 1
ATOM 1365 N N . ARG A 1 164 ? -45.023 16.883 63.329 1.00 63.34 164 ARG A N 1
ATOM 1366 C CA . ARG A 1 164 ? -44.745 15.910 62.263 1.00 63.34 164 ARG A CA 1
ATOM 1367 C C . ARG A 1 164 ? -43.565 16.402 61.427 1.00 63.34 164 ARG A C 1
ATOM 1369 O O . ARG A 1 164 ? -43.473 17.594 61.143 1.00 63.34 164 ARG A O 1
ATOM 1376 N N . THR A 1 165 ? -42.707 15.487 60.987 1.00 62.75 165 THR A N 1
ATOM 1377 C CA . THR A 1 165 ? -41.570 15.780 60.094 1.00 62.75 165 THR A CA 1
ATOM 1378 C C . THR A 1 165 ? -42.002 16.276 58.709 1.00 62.75 165 THR A C 1
ATOM 1380 O O . THR A 1 165 ? -41.199 16.864 57.997 1.00 62.75 165 THR A O 1
ATOM 1383 N N . THR A 1 166 ? -43.278 16.106 58.349 1.00 60.94 166 THR A N 1
ATOM 1384 C CA . THR A 1 166 ? -43.903 16.609 57.115 1.00 60.94 166 THR A CA 1
ATOM 1385 C C . THR A 1 166 ? -44.524 18.006 57.258 1.00 60.94 166 THR A C 1
ATOM 1387 O O . THR A 1 166 ? -45.244 18.439 56.364 1.00 60.94 166 THR A O 1
ATOM 1390 N N . ASN A 1 167 ? -44.341 18.699 58.390 1.00 61.81 167 ASN A N 1
ATOM 1391 C CA . ASN A 1 167 ? -44.943 20.016 58.608 1.00 61.81 167 ASN A CA 1
ATOM 1392 C C . ASN A 1 167 ? -44.198 21.097 57.806 1.00 61.81 167 ASN A C 1
ATOM 1394 O O . ASN A 1 167 ? -43.171 21.615 58.242 1.00 61.81 167 ASN A O 1
ATOM 1398 N N . CYS A 1 168 ? -44.748 21.445 56.646 1.00 57.22 168 CYS A N 1
ATOM 1399 C CA . CYS A 1 168 ? -44.307 22.555 55.810 1.00 57.22 168 CYS A CA 1
ATOM 1400 C C . CYS A 1 168 ? -45.119 23.822 56.130 1.00 57.22 168 CYS A C 1
ATOM 1402 O O . CYS A 1 168 ? -45.932 24.267 55.330 1.00 57.22 168 CYS A O 1
ATOM 1404 N N . GLY A 1 169 ? -44.898 24.413 57.307 1.00 56.91 169 GLY A N 1
ATOM 1405 C CA . GLY A 1 169 ? -45.257 25.815 57.561 1.00 56.91 169 GLY A CA 1
ATOM 1406 C C . GLY A 1 169 ? -46.718 26.136 57.901 1.00 56.91 169 GLY A C 1
ATOM 1407 O O . GLY A 1 169 ? -47.053 27.314 57.950 1.00 56.91 169 GLY A O 1
ATOM 1408 N N . GLU A 1 170 ? -47.581 25.162 58.202 1.00 52.97 170 GLU A N 1
ATOM 1409 C CA . GLU A 1 170 ? -49.008 25.462 58.437 1.00 52.97 170 GLU A CA 1
ATOM 1410 C C . GLU A 1 170 ? -49.316 26.061 59.822 1.00 52.97 170 GLU A C 1
ATOM 1412 O O . GLU A 1 170 ? -50.373 26.650 60.013 1.00 52.97 170 GLU A O 1
ATOM 1417 N N . THR A 1 171 ? -48.401 25.990 60.796 1.00 59.62 171 THR A N 1
ATOM 1418 C CA . THR A 1 171 ? -48.571 26.666 62.100 1.00 59.62 171 THR A CA 1
ATOM 1419 C C . THR A 1 171 ? -47.230 27.131 62.678 1.00 59.62 171 THR A C 1
ATOM 1421 O O . THR A 1 171 ? -46.615 26.496 63.541 1.00 59.62 171 THR A O 1
ATOM 1424 N N . ASN A 1 172 ? -46.756 28.282 62.201 1.00 52.53 172 ASN A N 1
ATOM 1425 C CA . ASN A 1 172 ? -45.628 29.014 62.792 1.00 52.53 172 ASN A CA 1
ATOM 1426 C C . ASN A 1 172 ? -46.064 29.965 63.923 1.00 52.53 172 ASN A C 1
ATOM 1428 O O . ASN A 1 172 ? -45.389 30.948 64.200 1.00 52.53 172 ASN A O 1
ATOM 1432 N N . ILE A 1 173 ? -47.184 29.679 64.591 1.00 56.34 173 ILE A N 1
ATOM 1433 C CA . ILE A 1 173 ? -47.575 30.396 65.805 1.00 56.34 173 ILE A CA 1
ATOM 1434 C C . ILE A 1 173 ? -46.967 29.621 66.972 1.00 56.34 173 ILE A C 1
ATOM 1436 O O . ILE A 1 173 ? -47.289 28.451 67.206 1.00 56.34 173 ILE A O 1
ATOM 1440 N N . TRP A 1 174 ? -45.983 30.229 67.624 1.00 58.03 174 TRP A N 1
ATOM 1441 C CA . TRP A 1 174 ? -45.353 29.669 68.810 1.00 58.03 174 TRP A CA 1
ATOM 1442 C C . TRP A 1 174 ? -46.385 29.734 69.941 1.00 58.03 174 TRP A C 1
ATOM 1444 O O . TRP A 1 174 ? -47.227 30.624 69.954 1.00 58.03 174 TRP A O 1
ATOM 1454 N N . LYS A 1 175 ? -46.385 28.759 70.859 1.00 54.12 175 LYS A N 1
ATOM 1455 C CA . LYS A 1 175 ? -47.439 28.627 71.888 1.00 54.12 175 LYS A CA 1
ATOM 1456 C C . LYS A 1 175 ? -47.624 29.878 72.757 1.00 54.12 175 LYS A C 1
ATOM 1458 O O . LYS A 1 175 ? -48.706 30.055 73.303 1.00 54.12 175 LYS A O 1
ATOM 1463 N N . ASP A 1 176 ? -46.589 30.704 72.847 1.00 57.72 176 ASP A N 1
ATOM 1464 C CA . ASP A 1 176 ? -46.557 31.900 73.685 1.00 57.72 176 ASP A CA 1
ATOM 1465 C C . ASP A 1 176 ? -46.876 33.179 72.895 1.00 57.72 176 ASP A C 1
ATOM 1467 O O . ASP A 1 176 ? -46.983 34.250 73.486 1.00 57.72 176 ASP A O 1
ATOM 1471 N N . SER A 1 177 ? -47.081 33.054 71.578 1.00 61.41 177 SER A N 1
ATOM 1472 C CA . SER A 1 177 ? -47.383 34.169 70.693 1.00 61.41 177 SER A CA 1
ATOM 1473 C C . SER A 1 177 ? -48.880 34.461 70.661 1.00 61.41 177 SER A C 1
ATOM 1475 O O . SER A 1 177 ? -49.654 33.665 70.120 1.00 61.41 177 SER A O 1
ATOM 1477 N N . HIS A 1 178 ? -49.306 35.601 71.195 1.00 66.81 178 HIS A N 1
ATOM 1478 C CA . HIS A 1 178 ? -50.700 36.040 71.126 1.00 66.81 178 HIS A CA 1
ATOM 1479 C C . HIS A 1 178 ? -50.811 37.462 70.576 1.00 66.81 178 HIS A C 1
ATOM 1481 O O . HIS A 1 178 ? -49.960 38.323 70.795 1.00 66.81 178 HIS A O 1
ATOM 1487 N N . TYR A 1 179 ? -51.884 37.712 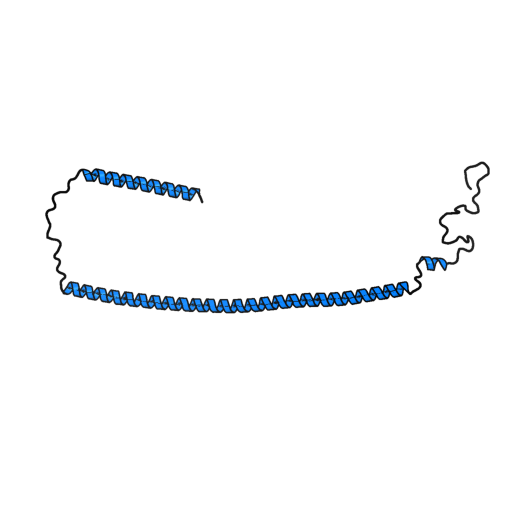69.827 1.00 69.94 179 TYR A N 1
ATOM 1488 C CA . TYR A 1 179 ? -52.241 39.070 69.439 1.00 69.94 179 TYR A CA 1
ATOM 1489 C C . TYR A 1 179 ? -52.885 39.766 70.632 1.00 69.94 179 TYR A C 1
ATOM 1491 O O . TYR A 1 179 ? -53.865 39.273 71.195 1.00 69.94 179 TYR A O 1
ATOM 1499 N N . LEU A 1 180 ? -52.361 40.932 70.998 1.00 66.12 180 LEU A N 1
ATOM 1500 C CA . LEU A 1 180 ? -53.051 41.818 71.927 1.00 66.12 180 LEU A CA 1
ATOM 1501 C C . LEU A 1 180 ? -54.335 42.318 71.254 1.00 66.12 180 LEU A C 1
ATOM 1503 O O . LEU A 1 180 ? -54.277 42.907 70.171 1.00 66.12 180 LEU A O 1
ATOM 1507 N N . SER A 1 181 ? -55.489 42.080 71.882 1.00 61.94 181 SER A N 1
ATOM 1508 C CA . SER A 1 181 ? -56.794 42.503 71.364 1.00 61.94 181 SER A CA 1
ATOM 1509 C C . SER A 1 181 ? -56.796 43.999 71.038 1.00 61.94 181 SER A C 1
ATOM 1511 O O . SER A 1 181 ? -56.660 44.833 71.931 1.00 61.94 181 SER A O 1
ATOM 1513 N N . GLY A 1 182 ? -56.950 44.331 69.753 1.00 70.50 182 GLY A N 1
ATOM 1514 C CA . GLY A 1 182 ? -56.948 45.709 69.247 1.00 70.50 182 GLY A CA 1
ATOM 1515 C C . GLY A 1 182 ? -55.622 46.193 68.645 1.00 70.50 182 GLY A C 1
ATOM 1516 O O . GLY A 1 182 ? -55.558 47.338 68.206 1.00 70.50 182 GLY A O 1
ATOM 1517 N N . SER A 1 183 ? -54.584 45.351 68.569 1.00 71.50 183 SER A N 1
ATOM 1518 C CA . SER A 1 183 ? -53.318 45.673 67.891 1.00 71.50 183 SER A CA 1
ATOM 1519 C C . SER A 1 183 ? -52.994 44.678 66.767 1.00 71.50 183 SER A C 1
ATOM 1521 O O . SER A 1 183 ? -53.399 43.519 66.819 1.00 71.50 183 SER A O 1
ATOM 1523 N N . GLN A 1 184 ? -52.227 45.113 65.761 1.00 70.50 184 GLN A N 1
ATOM 1524 C CA . GLN A 1 184 ? -51.702 44.235 64.700 1.00 70.50 184 GLN A CA 1
ATOM 1525 C C . GLN A 1 184 ? -50.377 43.548 65.069 1.00 70.50 184 GLN A C 1
ATOM 1527 O O . GLN A 1 184 ? -49.818 42.822 64.248 1.00 70.50 184 GLN A O 1
ATOM 1532 N N . PHE A 1 185 ? -49.858 43.767 66.278 1.00 58.34 185 PHE A N 1
ATOM 1533 C CA . PHE A 1 185 ? -48.581 43.207 66.704 1.00 58.34 185 PHE A CA 1
ATOM 1534 C C . PHE A 1 185 ? -48.785 41.930 67.528 1.00 58.34 185 PHE A C 1
ATOM 1536 O O . PHE A 1 185 ? -49.721 41.824 68.324 1.00 58.34 185 PHE A O 1
ATOM 1543 N N . MET A 1 186 ? -47.901 40.959 67.301 1.00 66.69 186 MET A N 1
ATOM 1544 C CA . MET A 1 186 ? -47.857 39.666 67.985 1.00 66.69 186 MET A CA 1
ATOM 1545 C C . MET A 1 186 ? -46.694 39.695 68.985 1.00 66.69 186 MET A C 1
ATOM 1547 O O . MET A 1 186 ? -45.595 40.109 68.606 1.00 66.69 186 MET A O 1
ATOM 1551 N N . ILE A 1 187 ? -46.943 39.292 70.233 1.00 61.34 187 ILE A N 1
ATOM 1552 C CA . ILE A 1 187 ? -45.917 39.077 71.272 1.00 61.34 187 ILE A CA 1
ATOM 1553 C C . ILE A 1 187 ? -45.850 37.586 71.523 1.00 61.34 187 ILE A C 1
ATOM 1555 O O . ILE A 1 187 ? -46.940 37.055 71.828 1.00 61.34 187 ILE A O 1
#